Protein AF-A0AAD6SY51-F1 (afdb_monomer_lite)

InterPro domains:
  IPR001466 Beta-lactamase-related [PF00144] (50-225)
  IPR012338 Beta-lactamase/transpeptidase-like [G3DSA:3.40.710.10] (32-226)
  IPR012338 Beta-lactamase/transpeptidase-like [SSF56601] (37-225)
  IPR050491 Beta-lactamase AmpC-like [PTHR46825] (29-225)

Radius of gyration: 33.45 Å; chains: 1; bounding box: 138×51×56 Å

Foldseek 3Di:
DDDDDDDDDDDDDDDDDDPPPPDPPPPDPPPDDPCDPVNVVVVVVVCVVVVPQWDKDWDWDDDVVDIDIDIDIGGALDPVRHTGDPPRDDDPPCVVLVLLVVLVVVQQVDVVLCVVVVHRDDQQDQVVVQQVLAAALDPCLSRRDGNVLLSQQQSQAAEPPVPPPDDPPALSSLRNCNSVGDGRGHGRPDHHDYPNSSSNSQCRCCRRPVDHSVRSSCVPPVVVVD

Organism: NCBI:txid1745969

Secondary structure (DSSP, 8-state):
-----PPPPPP----------------PPPP--SS-HHHHHHHHHHHHHTT-SEEEEEEEEEETTEEEEEEEEEEBSSTT-PBP-TT-----GGGHHHHHHHHHHHHHT-HHHHHHHTS---TT-BGGGT-TT---SSHHHHHH-BHHHHHTT-SSPPP-TTTTS--TTHHHHHHHHGGGSPPSS-TTSS----HHHHHHHTTHHHHHHS--HHHHHIIIIIGGG-

pLDDT: mean 88.69, std 16.65, range [36.12, 98.88]

Structure (mmCIF, N/CA/C/O backbone):
data_AF-A0AAD6SY51-F1
#
_entry.id   AF-A0AAD6SY51-F1
#
loop_
_atom_site.group_PDB
_atom_site.id
_atom_site.type_symbol
_atom_site.label_atom_id
_atom_site.label_alt_id
_atom_site.label_comp_id
_atom_site.label_asym_id
_atom_site.label_entity_id
_atom_site.label_seq_id
_atom_site.pdbx_PDB_ins_code
_atom_site.Cartn_x
_atom_site.Cartn_y
_atom_site.Cartn_z
_atom_site.occupancy
_atom_site.B_iso_or_equiv
_atom_site.auth_seq_id
_atom_site.auth_comp_id
_atom_site.auth_asym_id
_atom_site.auth_atom_id
_atom_site.pdbx_PDB_model_num
ATOM 1 N N . MET A 1 1 ? 113.106 -30.523 -12.227 1.00 42.88 1 MET A N 1
ATOM 2 C CA . MET A 1 1 ? 112.559 -30.362 -13.589 1.00 42.88 1 MET A CA 1
ATOM 3 C C . MET A 1 1 ? 111.421 -31.359 -13.734 1.00 42.88 1 MET A C 1
ATOM 5 O O . MET A 1 1 ? 111.696 -32.544 -13.788 1.00 42.88 1 MET A O 1
ATOM 9 N N . SER A 1 2 ? 110.184 -30.872 -13.613 1.00 38.09 2 SER A N 1
ATOM 10 C CA . SER A 1 2 ? 108.891 -31.477 -13.991 1.00 38.09 2 SER A CA 1
ATOM 11 C C . SER A 1 2 ? 107.844 -30.900 -13.034 1.00 38.09 2 SER A C 1
ATOM 13 O O . SER A 1 2 ? 107.803 -31.246 -11.855 1.00 38.09 2 SER A O 1
ATOM 15 N N . ILE A 1 3 ? 107.093 -29.914 -13.522 1.00 37.12 3 ILE A N 1
ATOM 16 C CA . ILE A 1 3 ? 105.966 -29.293 -12.825 1.00 37.12 3 ILE A CA 1
ATOM 17 C C . ILE A 1 3 ? 104.745 -30.122 -13.220 1.00 37.12 3 ILE A C 1
ATOM 19 O O . ILE A 1 3 ? 104.373 -30.139 -14.391 1.00 37.12 3 ILE A O 1
ATOM 23 N N . SER A 1 4 ? 104.162 -30.843 -12.262 1.00 36.12 4 SER A N 1
ATOM 24 C CA . SER A 1 4 ? 102.923 -31.593 -12.469 1.00 36.12 4 SER A CA 1
ATOM 25 C C . SER A 1 4 ? 101.734 -30.686 -12.159 1.00 36.12 4 SER A C 1
ATOM 27 O O . SER A 1 4 ? 101.606 -30.164 -11.052 1.00 36.12 4 SER A O 1
ATOM 29 N N . VAL A 1 5 ? 100.900 -30.459 -13.172 1.00 41.31 5 VAL A N 1
ATOM 30 C CA . VAL A 1 5 ? 99.725 -29.583 -13.141 1.00 41.31 5 VAL A CA 1
ATOM 31 C C . VAL A 1 5 ? 98.522 -30.391 -12.650 1.00 41.31 5 VAL A C 1
ATOM 33 O O . VAL A 1 5 ? 97.970 -31.210 -13.386 1.00 41.31 5 VAL A O 1
ATOM 36 N N . HIS A 1 6 ? 98.096 -30.159 -11.408 1.00 45.59 6 HIS A N 1
ATOM 37 C CA . HIS A 1 6 ? 96.824 -30.674 -10.903 1.00 45.59 6 HIS A CA 1
ATOM 38 C C . HIS A 1 6 ? 95.657 -29.857 -11.475 1.00 45.59 6 HIS A C 1
ATOM 40 O O . HIS A 1 6 ? 95.573 -28.646 -11.288 1.00 45.59 6 HIS A O 1
ATOM 46 N N . HIS A 1 7 ? 94.759 -30.544 -12.183 1.00 44.31 7 HIS A N 1
ATOM 47 C CA . HIS A 1 7 ? 93.508 -30.004 -12.707 1.00 44.31 7 HIS A CA 1
ATOM 48 C C . HIS A 1 7 ? 92.475 -29.863 -11.578 1.00 44.31 7 HIS A C 1
ATOM 50 O O . HIS A 1 7 ? 92.128 -30.850 -10.930 1.00 44.31 7 HIS A O 1
ATOM 56 N N . ALA A 1 8 ? 91.966 -28.647 -11.366 1.00 46.25 8 ALA A N 1
ATOM 57 C CA . ALA A 1 8 ? 90.792 -28.381 -10.536 1.00 46.25 8 ALA A CA 1
ATOM 58 C C . ALA A 1 8 ? 89.495 -28.583 -11.358 1.00 46.25 8 ALA A C 1
ATOM 60 O O . ALA A 1 8 ? 89.483 -28.250 -12.546 1.00 46.25 8 ALA A O 1
ATOM 61 N N . PRO A 1 9 ? 88.407 -29.118 -10.769 1.00 48.66 9 PRO A N 1
ATOM 62 C CA . PRO A 1 9 ? 87.128 -29.296 -11.456 1.00 48.66 9 PRO A CA 1
ATOM 63 C C . PRO A 1 9 ? 86.391 -27.954 -11.656 1.00 48.66 9 PRO A C 1
ATOM 65 O O . PRO A 1 9 ? 86.669 -26.983 -10.949 1.00 48.66 9 PRO A O 1
ATOM 68 N N . PRO A 1 10 ? 85.456 -27.872 -12.622 1.00 48.34 10 PRO A N 1
ATOM 69 C CA . PRO A 1 10 ? 84.869 -26.612 -13.068 1.00 48.34 10 PRO A CA 1
ATOM 70 C C . PRO A 1 10 ? 83.853 -26.043 -12.067 1.00 48.34 10 PRO A C 1
ATOM 72 O O . PRO A 1 10 ? 83.009 -26.759 -11.529 1.00 48.34 10 PRO A O 1
ATOM 75 N N . PHE A 1 11 ? 83.908 -24.724 -11.867 1.00 44.19 11 PHE A N 1
ATOM 76 C CA . PHE A 1 11 ? 82.897 -23.950 -11.149 1.00 44.19 11 PHE A CA 1
ATOM 77 C C . PHE A 1 11 ? 81.576 -23.952 -11.931 1.00 44.19 11 PHE A C 1
ATOM 79 O O . PHE A 1 11 ? 81.506 -23.458 -13.057 1.00 44.19 11 PHE A O 1
ATOM 86 N N . LEU A 1 12 ? 80.519 -24.493 -11.323 1.00 42.50 12 LEU A N 1
ATOM 87 C CA . LEU A 1 12 ? 79.159 -24.446 -11.853 1.00 42.50 12 LEU A CA 1
ATOM 88 C C . LEU A 1 12 ? 78.557 -23.061 -11.550 1.00 42.50 12 LEU A C 1
ATOM 90 O O . LEU A 1 12 ? 78.237 -22.753 -10.403 1.00 42.50 12 LEU A O 1
ATOM 94 N N . PHE A 1 13 ? 78.417 -22.214 -12.571 1.00 43.91 13 PHE A N 1
ATOM 95 C CA . PHE A 1 13 ? 77.649 -20.969 -12.483 1.00 43.91 13 PHE A CA 1
ATOM 96 C C . PHE A 1 13 ? 76.150 -21.311 -12.440 1.00 43.91 13 PHE A C 1
ATOM 98 O O . PHE A 1 13 ? 75.548 -21.655 -13.456 1.00 43.91 13 PHE A O 1
ATOM 105 N N . LEU A 1 14 ? 75.540 -21.229 -11.257 1.00 45.97 14 LEU A N 1
ATOM 106 C CA . LEU A 1 14 ? 74.087 -21.274 -11.086 1.00 45.97 14 LEU A CA 1
ATOM 107 C C . LEU A 1 14 ? 73.495 -19.928 -11.529 1.00 45.97 14 LEU A C 1
ATOM 109 O O . LEU A 1 14 ? 73.570 -18.932 -10.811 1.00 45.97 14 LEU A O 1
ATOM 113 N N . ALA A 1 15 ? 72.917 -19.895 -12.729 1.00 47.97 15 ALA A N 1
ATOM 114 C CA . ALA A 1 15 ? 72.102 -18.780 -13.190 1.00 47.97 15 ALA A CA 1
ATOM 115 C C . ALA A 1 15 ? 70.784 -18.750 -12.395 1.00 47.97 15 ALA A C 1
ATOM 117 O O . ALA A 1 15 ? 69.927 -19.619 -12.555 1.00 47.97 15 ALA A O 1
ATOM 118 N N . LEU A 1 16 ? 70.623 -17.754 -11.523 1.00 50.50 16 LEU A N 1
ATOM 119 C CA . LEU A 1 16 ? 69.352 -17.449 -10.867 1.00 50.50 16 LEU A CA 1
ATOM 120 C C . LEU A 1 16 ? 68.394 -16.846 -11.905 1.00 50.50 16 LEU A C 1
ATOM 122 O O . LEU A 1 16 ? 68.504 -15.673 -12.257 1.00 50.50 16 LEU A O 1
ATOM 126 N N . LEU A 1 17 ? 67.461 -17.655 -12.410 1.00 49.34 17 LEU A N 1
ATOM 127 C CA . LEU A 1 17 ? 66.318 -17.168 -13.184 1.00 49.34 17 LEU A CA 1
ATOM 128 C C . LEU A 1 17 ? 65.384 -16.375 -12.250 1.00 49.34 17 LEU A C 1
ATOM 130 O O . LEU A 1 17 ? 65.000 -16.902 -11.202 1.00 49.34 17 LEU A O 1
ATOM 134 N N . PRO A 1 18 ? 64.990 -15.135 -12.594 1.00 53.38 18 PRO A N 1
ATOM 135 C CA . PRO A 1 18 ? 64.029 -14.393 -1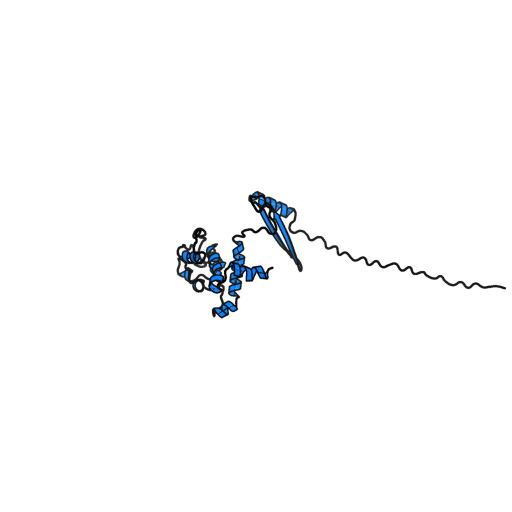1.796 1.00 53.38 18 PRO A CA 1
ATOM 136 C C . PRO A 1 18 ? 62.667 -15.087 -11.897 1.00 53.38 18 PRO A C 1
ATOM 138 O O . PRO A 1 18 ? 62.081 -15.192 -12.974 1.00 53.38 18 PRO A O 1
ATOM 141 N N . TYR A 1 19 ? 62.165 -15.565 -10.758 1.00 49.84 19 TYR A N 1
ATOM 142 C CA . TYR A 1 19 ? 60.778 -15.990 -10.602 1.00 49.84 19 TYR A CA 1
ATOM 143 C C . TYR A 1 19 ? 59.885 -14.758 -10.788 1.00 49.84 19 TYR A C 1
ATOM 145 O O . TYR A 1 19 ? 59.635 -13.997 -9.854 1.00 49.84 19 TYR A O 1
ATOM 153 N N . VAL A 1 20 ? 59.418 -14.532 -12.014 1.00 56.44 20 VAL A N 1
ATOM 154 C CA . VAL A 1 20 ? 58.303 -13.622 -12.259 1.00 56.44 20 VAL A CA 1
ATOM 155 C C . VAL A 1 20 ? 57.059 -14.335 -11.740 1.00 56.44 20 VAL A C 1
ATOM 157 O O . VAL A 1 20 ? 56.556 -15.263 -12.370 1.00 56.44 20 VAL A O 1
ATOM 160 N N . TYR A 1 21 ? 56.586 -13.934 -10.559 1.00 51.97 21 TYR A N 1
ATOM 161 C CA . TYR A 1 21 ? 55.240 -14.265 -10.103 1.00 51.97 21 TYR A CA 1
ATOM 162 C C . TYR A 1 21 ? 54.260 -13.648 -11.104 1.00 51.97 21 TYR A C 1
ATOM 164 O O . TYR A 1 21 ? 53.967 -12.455 -11.054 1.00 51.97 21 TYR A O 1
ATOM 172 N N . ALA A 1 22 ? 53.780 -14.454 -12.049 1.00 54.97 22 ALA A N 1
ATOM 173 C CA . ALA A 1 22 ? 52.605 -14.108 -12.824 1.00 54.97 22 ALA A CA 1
ATOM 174 C C . ALA A 1 22 ? 51.432 -14.066 -11.840 1.00 54.97 22 ALA A C 1
ATOM 176 O O . ALA A 1 22 ? 50.962 -15.104 -11.372 1.00 54.97 22 ALA A O 1
ATOM 177 N N . SER A 1 23 ? 50.995 -12.864 -11.471 1.00 55.19 23 SER A N 1
ATOM 178 C CA . SER A 1 23 ? 49.716 -12.674 -10.805 1.00 55.19 23 SER A CA 1
ATOM 179 C C . SER A 1 23 ? 48.649 -13.318 -11.686 1.00 55.19 23 SER A C 1
ATOM 181 O O . SER A 1 23 ? 48.448 -12.917 -12.833 1.00 55.19 23 SER A O 1
ATOM 183 N N . GLN A 1 24 ? 47.998 -14.365 -11.175 1.00 54.12 24 GLN A N 1
ATOM 184 C CA . GLN A 1 24 ? 46.827 -14.929 -11.829 1.00 54.12 24 GLN A CA 1
ATOM 185 C C . GLN A 1 24 ? 45.760 -13.838 -11.851 1.00 54.12 24 GLN A C 1
ATOM 187 O O . GLN A 1 24 ? 45.117 -13.549 -10.845 1.00 54.12 24 GLN A O 1
ATOM 192 N N . VAL A 1 25 ? 45.607 -13.192 -13.004 1.00 54.56 25 VAL A N 1
ATOM 193 C CA . VAL A 1 25 ? 44.419 -12.404 -13.297 1.00 54.56 25 VAL A CA 1
ATOM 194 C C . VAL A 1 25 ? 43.278 -13.410 -13.327 1.00 54.56 25 VAL A C 1
ATOM 196 O O . VAL A 1 25 ? 43.137 -14.169 -14.286 1.00 54.56 25 VAL A O 1
ATOM 199 N N . SER A 1 26 ? 42.511 -13.473 -12.242 1.00 53.44 26 SER A N 1
ATOM 200 C CA . SER A 1 26 ? 41.285 -14.258 -12.189 1.00 53.44 26 SER A CA 1
ATOM 201 C C . SER A 1 26 ? 40.335 -13.714 -13.250 1.00 53.44 26 SER A C 1
ATOM 203 O O . SER A 1 26 ? 39.678 -12.692 -13.053 1.00 53.44 26 SER A O 1
ATOM 205 N N . PHE A 1 27 ? 40.290 -14.379 -14.402 1.00 54.44 27 PHE A N 1
ATOM 206 C CA . PHE A 1 27 ? 39.271 -14.153 -15.412 1.00 54.44 27 PHE A CA 1
ATOM 207 C C . PHE A 1 27 ? 37.949 -14.665 -14.846 1.00 54.44 27 PHE A C 1
ATOM 209 O O . PHE A 1 27 ? 37.615 -15.844 -14.963 1.00 54.44 27 PHE A O 1
ATOM 216 N N . PHE A 1 28 ? 37.196 -13.780 -14.199 1.00 56.62 28 PHE A N 1
ATOM 217 C CA . PHE A 1 28 ? 35.789 -14.052 -13.965 1.00 56.62 28 PHE A CA 1
ATOM 218 C C . PHE A 1 28 ? 35.104 -14.089 -15.334 1.00 56.62 28 PHE A C 1
ATOM 220 O O . PHE A 1 28 ? 35.261 -13.138 -16.109 1.00 56.62 28 PHE A O 1
ATOM 227 N N . PRO A 1 29 ? 34.376 -15.167 -15.675 1.00 58.38 29 PRO A N 1
ATOM 228 C CA . PRO A 1 29 ? 33.569 -15.157 -16.881 1.00 58.38 29 PRO A CA 1
ATOM 229 C C . PRO A 1 29 ? 32.622 -13.949 -16.809 1.00 58.38 29 PRO A C 1
ATOM 231 O O . PRO A 1 29 ? 32.094 -13.662 -15.728 1.00 58.38 29 PRO A O 1
ATOM 234 N N . PRO A 1 30 ? 32.420 -13.211 -17.915 1.00 62.34 30 PRO A N 1
ATOM 235 C CA . PRO A 1 30 ? 31.526 -12.063 -17.908 1.00 62.34 30 PRO A CA 1
ATOM 236 C C . PRO A 1 30 ? 30.150 -12.511 -17.408 1.00 62.34 30 PRO A C 1
ATOM 238 O O . PRO A 1 30 ? 29.609 -13.515 -17.884 1.00 62.34 30 PRO A O 1
ATOM 241 N N . LYS A 1 31 ? 29.604 -11.791 -16.417 1.00 71.06 31 LYS A N 1
ATOM 242 C CA . LYS A 1 31 ? 28.265 -12.071 -15.889 1.00 71.06 31 LYS A CA 1
ATOM 243 C C . LYS A 1 31 ? 27.283 -12.091 -17.056 1.00 71.06 31 LYS A C 1
ATOM 245 O O . LYS A 1 31 ? 27.255 -11.173 -17.874 1.00 71.06 31 LYS A O 1
ATOM 250 N N . LYS A 1 32 ? 26.494 -13.161 -17.150 1.00 81.75 32 LYS A N 1
ATOM 251 C CA . LYS A 1 32 ? 25.466 -13.274 -18.182 1.00 81.75 32 LYS A CA 1
ATOM 252 C C . LYS A 1 32 ? 24.427 -12.184 -17.935 1.00 81.75 32 LYS A C 1
ATOM 254 O O . LYS A 1 32 ? 23.740 -12.245 -16.918 1.00 81.75 32 LYS A O 1
ATOM 259 N N . SER A 1 33 ? 24.317 -11.240 -18.869 1.00 89.19 33 SER A N 1
ATOM 260 C CA . SER A 1 33 ? 23.330 -10.167 -18.763 1.00 89.19 33 SER A CA 1
ATOM 261 C C . SER A 1 33 ? 21.914 -10.740 -18.675 1.00 89.19 33 SER A C 1
ATOM 263 O O . SER A 1 33 ? 21.547 -11.665 -19.412 1.00 89.19 33 SER A O 1
ATOM 265 N N . LEU A 1 34 ? 21.145 -10.208 -17.732 1.00 91.25 34 LEU A N 1
ATOM 266 C CA . LEU A 1 34 ? 19.735 -10.501 -17.529 1.00 91.25 34 LEU A CA 1
ATOM 267 C C . LEU A 1 34 ? 18.893 -9.817 -18.607 1.00 91.25 34 LEU A C 1
ATOM 269 O O . LEU A 1 34 ? 18.020 -10.465 -19.182 1.00 91.25 34 LEU A O 1
ATOM 273 N N . LEU A 1 35 ? 19.197 -8.563 -18.947 1.00 92.62 35 LEU A N 1
ATOM 274 C CA . LEU A 1 35 ? 18.598 -7.820 -20.057 1.00 92.62 35 LEU A CA 1
ATOM 275 C C . LEU A 1 35 ? 19.274 -8.182 -21.386 1.00 92.62 35 LEU A C 1
ATOM 277 O O . LEU A 1 35 ? 20.008 -7.417 -22.000 1.00 92.62 35 LEU A O 1
ATOM 281 N N . THR A 1 36 ? 19.026 -9.409 -21.845 1.00 94.06 36 THR A N 1
ATOM 282 C CA . THR A 1 36 ? 19.547 -9.866 -23.143 1.00 94.06 36 THR A CA 1
ATOM 283 C C . THR A 1 36 ? 18.941 -9.073 -24.314 1.00 94.06 36 THR A C 1
ATOM 285 O O . THR A 1 36 ? 17.792 -8.637 -24.210 1.00 94.06 36 THR A O 1
ATOM 288 N N . PRO A 1 37 ? 19.591 -9.034 -25.496 1.00 94.38 37 PRO A N 1
ATOM 289 C CA . PRO A 1 37 ? 19.022 -8.401 -26.692 1.00 94.38 37 PRO A CA 1
ATOM 290 C C . PRO A 1 37 ? 17.624 -8.914 -27.078 1.00 94.38 37 PRO A C 1
ATOM 292 O O . PRO A 1 37 ? 16.815 -8.187 -27.649 1.00 94.38 37 PRO A O 1
ATOM 295 N N . LYS A 1 38 ? 17.309 -10.175 -26.747 1.00 95.12 38 LYS A N 1
ATOM 296 C CA . LYS A 1 38 ? 15.971 -10.748 -26.952 1.00 95.12 38 LYS A CA 1
ATOM 297 C C . LYS A 1 38 ? 14.926 -10.109 -26.030 1.00 95.12 38 LYS A C 1
ATOM 299 O O . LYS A 1 38 ? 13.793 -9.908 -26.456 1.00 95.12 38 LYS A O 1
ATOM 304 N N . ILE A 1 39 ? 15.293 -9.825 -24.779 1.00 94.25 39 ILE A N 1
ATOM 305 C CA . ILE A 1 39 ? 14.415 -9.157 -23.810 1.00 94.25 39 ILE A CA 1
ATOM 306 C C . ILE A 1 39 ? 14.243 -7.686 -24.191 1.00 94.25 39 ILE A C 1
ATOM 308 O O . ILE A 1 39 ? 13.110 -7.218 -24.205 1.00 94.25 39 ILE A O 1
ATOM 312 N N . ASP A 1 40 ? 15.311 -7.001 -24.605 1.00 94.44 40 ASP A N 1
ATOM 313 C CA . ASP A 1 40 ? 15.219 -5.630 -25.126 1.00 94.44 40 ASP A CA 1
ATOM 314 C C . ASP A 1 40 ? 14.263 -5.535 -26.315 1.00 94.44 40 ASP A C 1
ATOM 316 O O . ASP A 1 40 ? 13.340 -4.720 -26.317 1.00 94.44 40 ASP A O 1
ATOM 320 N N . ALA A 1 41 ? 14.430 -6.412 -27.310 1.00 95.81 41 ALA A N 1
ATOM 321 C CA . ALA A 1 41 ? 13.547 -6.453 -28.471 1.00 95.81 41 ALA A CA 1
ATOM 322 C C . ALA A 1 41 ? 12.087 -6.721 -28.071 1.00 95.81 41 ALA A C 1
ATOM 324 O O . ALA A 1 41 ? 11.168 -6.111 -28.622 1.00 95.81 41 ALA A O 1
ATOM 325 N N . TYR A 1 42 ? 11.863 -7.598 -27.088 1.00 96.06 42 TYR A N 1
ATOM 326 C CA . TYR A 1 42 ? 10.532 -7.849 -26.548 1.00 96.06 42 TYR A CA 1
ATOM 327 C C . TYR A 1 42 ? 9.946 -6.599 -25.874 1.00 96.06 42 TYR A C 1
ATOM 329 O O . TYR A 1 42 ? 8.822 -6.220 -26.194 1.00 96.06 42 TYR A O 1
ATOM 337 N N . ILE A 1 43 ? 10.701 -5.911 -25.015 1.00 95.81 43 ILE A N 1
ATOM 338 C CA . ILE A 1 43 ? 10.259 -4.678 -24.346 1.00 95.81 43 ILE A CA 1
ATOM 339 C C . ILE A 1 43 ? 9.896 -3.593 -25.368 1.00 95.81 43 ILE A C 1
ATOM 341 O O . ILE A 1 43 ? 8.817 -3.004 -25.288 1.00 95.81 43 ILE A O 1
ATOM 345 N N . ILE A 1 44 ? 10.750 -3.375 -26.371 1.00 95.50 44 ILE A N 1
ATOM 346 C CA . ILE A 1 44 ? 10.496 -2.417 -27.456 1.00 95.50 44 ILE A CA 1
ATOM 347 C C . ILE A 1 44 ? 9.216 -2.789 -28.218 1.00 95.50 44 ILE A C 1
ATOM 349 O O . ILE A 1 44 ? 8.403 -1.915 -28.525 1.00 95.50 44 ILE A O 1
ATOM 353 N N . SER A 1 45 ? 8.987 -4.084 -28.469 1.00 96.81 45 SER A N 1
ATOM 354 C CA . SER A 1 45 ? 7.748 -4.542 -29.108 1.00 96.81 45 SER A CA 1
ATOM 355 C C . SER A 1 45 ? 6.506 -4.236 -28.264 1.00 96.81 45 SER A C 1
ATOM 357 O O . SER A 1 45 ? 5.483 -3.840 -28.819 1.00 96.81 45 SER A O 1
ATOM 359 N N . GLN A 1 46 ? 6.596 -4.348 -26.933 1.00 96.50 46 GLN A N 1
ATOM 360 C CA . GLN A 1 46 ? 5.488 -4.037 -26.029 1.00 96.50 46 GLN A CA 1
ATOM 361 C C . GLN A 1 46 ? 5.192 -2.535 -25.994 1.00 96.50 46 GLN A C 1
ATOM 363 O O . GLN A 1 46 ? 4.031 -2.151 -26.104 1.00 96.50 46 GLN A O 1
ATOM 368 N N . LEU A 1 47 ? 6.213 -1.674 -25.937 1.00 95.12 47 LEU A N 1
ATOM 369 C CA . LEU A 1 47 ? 6.024 -0.219 -26.042 1.00 95.12 47 LEU A CA 1
ATOM 370 C C . LEU A 1 47 ? 5.238 0.160 -27.301 1.00 95.12 47 LEU A C 1
ATOM 372 O O . LEU A 1 47 ? 4.276 0.924 -27.221 1.00 95.12 47 LEU A O 1
ATOM 376 N N . SER A 1 48 ? 5.607 -0.427 -28.444 1.00 95.25 48 SER A N 1
ATOM 377 C CA . SER A 1 48 ? 4.909 -0.200 -29.710 1.00 95.25 48 SER A CA 1
ATOM 378 C C . SER A 1 48 ? 3.485 -0.762 -29.701 1.00 95.25 48 SER A C 1
ATOM 380 O O . SER A 1 48 ? 2.565 -0.068 -30.125 1.00 95.25 48 SER A O 1
ATOM 382 N N . GLN A 1 49 ? 3.287 -1.989 -29.210 1.00 97.31 49 GLN A N 1
ATOM 383 C CA . GLN A 1 49 ? 1.981 -2.652 -29.193 1.00 97.31 49 GLN A CA 1
ATOM 384 C C . GLN A 1 49 ? 0.961 -1.916 -28.314 1.00 97.31 49 GLN A C 1
ATOM 386 O O . GLN A 1 49 ? -0.204 -1.797 -28.690 1.00 97.31 49 GLN A O 1
ATOM 391 N N . TRP A 1 50 ? 1.396 -1.417 -27.157 1.00 95.88 50 TRP A N 1
ATOM 392 C CA . TRP A 1 50 ? 0.546 -0.723 -26.186 1.00 95.88 50 TRP A CA 1
ATOM 393 C C . TRP A 1 50 ? 0.504 0.793 -26.389 1.00 95.88 50 TRP A C 1
ATOM 395 O O . TRP A 1 50 ? -0.106 1.493 -25.582 1.00 95.88 50 TRP A O 1
ATOM 405 N N . ASN A 1 51 ? 1.163 1.311 -27.432 1.00 94.94 51 ASN A N 1
ATOM 406 C CA . ASN A 1 51 ? 1.315 2.745 -27.687 1.00 94.94 51 ASN A CA 1
ATOM 407 C C . ASN A 1 51 ? 1.767 3.524 -26.432 1.00 94.94 51 ASN A C 1
ATOM 409 O O . ASN A 1 51 ? 1.265 4.605 -26.123 1.00 94.94 51 ASN A O 1
ATOM 413 N N . SER A 1 52 ? 2.678 2.925 -25.663 1.00 94.38 52 SER A N 1
ATOM 414 C CA . SER A 1 52 ? 3.208 3.503 -24.429 1.00 94.38 52 SER A CA 1
ATOM 415 C C . SER A 1 52 ? 4.398 4.402 -24.745 1.00 94.38 52 SER A C 1
ATOM 417 O O . SER A 1 52 ? 5.262 4.038 -25.542 1.00 94.38 52 SER A O 1
ATOM 419 N N . SER A 1 53 ? 4.460 5.581 -24.120 1.00 94.56 53 SER A N 1
ATOM 420 C CA . SER A 1 53 ? 5.496 6.571 -24.435 1.00 94.56 53 SER A CA 1
ATOM 421 C C . SER A 1 53 ? 6.876 6.163 -23.929 1.00 94.56 53 SER A C 1
ATOM 423 O O . SER A 1 53 ? 7.869 6.448 -24.593 1.00 94.56 53 SER A O 1
ATOM 425 N N . GLY A 1 54 ? 6.951 5.481 -22.785 1.00 95.25 54 GLY A N 1
ATOM 426 C CA . GLY A 1 54 ? 8.203 5.048 -22.181 1.00 95.25 54 GLY A CA 1
ATOM 427 C C . GLY A 1 54 ? 8.003 4.029 -21.063 1.00 95.25 54 GLY A C 1
ATOM 428 O O . GLY A 1 54 ? 6.892 3.835 -20.575 1.00 95.25 54 GLY A O 1
ATOM 429 N N . LEU A 1 55 ? 9.091 3.358 -20.693 1.00 95.31 55 LEU A N 1
ATOM 430 C CA . LEU A 1 55 ? 9.134 2.302 -19.687 1.00 95.31 55 LEU A CA 1
ATOM 431 C C . LEU A 1 55 ? 10.508 2.286 -19.005 1.00 95.31 55 LEU A C 1
ATOM 433 O O . LEU A 1 55 ? 11.536 2.360 -19.680 1.00 95.31 55 LEU A O 1
ATOM 437 N N . ALA A 1 56 ? 10.522 2.132 -17.683 1.00 94.94 56 ALA A N 1
ATOM 438 C CA . ALA A 1 56 ? 11.711 1.771 -16.916 1.00 94.94 56 ALA A CA 1
ATOM 439 C C . ALA A 1 56 ? 11.576 0.323 -16.424 1.00 94.94 56 ALA A C 1
ATOM 441 O O . ALA A 1 56 ? 10.493 -0.101 -16.021 1.00 94.94 56 ALA A O 1
ATOM 442 N N . VAL A 1 57 ? 12.666 -0.440 -16.471 1.00 94.38 57 VAL A N 1
ATOM 443 C CA . VAL A 1 57 ? 12.703 -1.852 -16.074 1.00 94.38 57 VAL A CA 1
ATOM 444 C C . VAL A 1 57 ? 13.866 -2.071 -15.121 1.00 94.38 57 VAL A C 1
ATOM 446 O O . VAL A 1 57 ? 14.982 -1.656 -15.411 1.00 94.3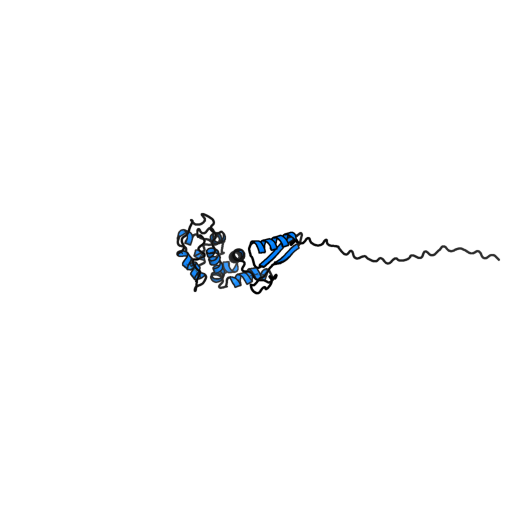8 57 VAL A O 1
ATOM 449 N N . ALA A 1 58 ? 13.617 -2.769 -14.016 1.00 93.12 58 ALA A N 1
ATOM 450 C CA . ALA A 1 58 ? 14.650 -3.326 -13.154 1.00 93.12 58 ALA A CA 1
ATOM 451 C C . ALA A 1 58 ? 14.502 -4.852 -13.136 1.00 93.12 58 ALA A C 1
ATOM 453 O O . ALA A 1 58 ? 13.419 -5.370 -12.861 1.00 93.12 58 ALA A O 1
ATOM 454 N N . VAL A 1 59 ? 15.579 -5.580 -13.429 1.00 92.75 59 VAL A N 1
ATOM 455 C CA . VAL A 1 59 ? 15.626 -7.042 -13.323 1.00 92.75 59 VAL A CA 1
ATOM 456 C C . VAL A 1 59 ? 16.538 -7.405 -12.169 1.00 92.75 59 VAL A C 1
ATOM 458 O O . VAL A 1 59 ? 17.737 -7.150 -12.216 1.00 92.75 59 VAL A O 1
ATOM 461 N N . VAL A 1 60 ? 15.959 -8.011 -11.137 1.00 93.31 60 VAL A N 1
ATOM 462 C CA . VAL A 1 60 ? 16.662 -8.406 -9.916 1.00 93.31 60 VAL A CA 1
ATOM 463 C C . VAL A 1 60 ? 16.689 -9.928 -9.838 1.00 93.31 60 VAL A C 1
ATOM 465 O O . VAL A 1 60 ? 15.642 -10.575 -9.800 1.00 93.31 60 VAL A O 1
ATOM 468 N N . LYS A 1 61 ? 17.884 -10.520 -9.798 1.00 93.56 61 LYS A N 1
ATOM 469 C CA . LYS A 1 61 ? 18.081 -11.967 -9.675 1.00 93.56 61 LYS A CA 1
ATOM 470 C C . LYS A 1 61 ? 19.002 -12.283 -8.506 1.00 93.56 61 LYS A C 1
ATOM 472 O O . LYS A 1 61 ? 2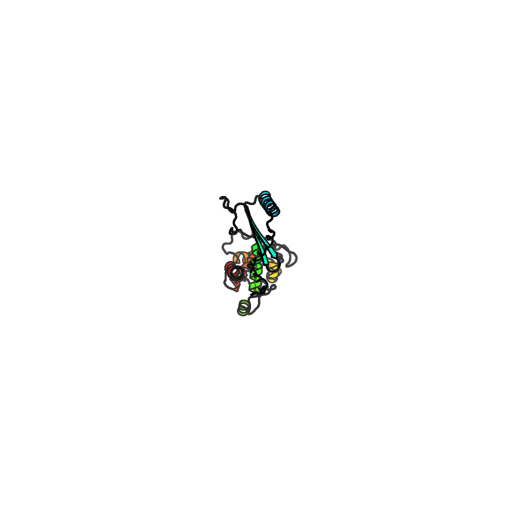0.119 -11.778 -8.432 1.00 93.56 61 LYS A O 1
ATOM 477 N N . LYS A 1 62 ? 18.555 -13.173 -7.619 1.00 92.81 62 LYS A N 1
ATOM 478 C CA . LYS A 1 62 ? 19.412 -13.734 -6.571 1.00 92.81 62 LYS A CA 1
ATOM 479 C C . LYS A 1 62 ? 20.389 -14.734 -7.184 1.00 92.81 62 LYS A C 1
ATOM 481 O O . LYS A 1 62 ? 19.975 -15.659 -7.883 1.00 92.81 62 LYS A O 1
ATOM 486 N N . GLU A 1 63 ? 21.666 -14.559 -6.894 1.00 90.44 63 GLU A N 1
ATOM 487 C CA . GLU A 1 63 ? 22.749 -15.484 -7.215 1.00 90.44 63 GLU A CA 1
ATOM 488 C C . GLU A 1 63 ? 23.408 -15.943 -5.905 1.00 90.44 63 GLU A C 1
ATOM 490 O O . GLU A 1 63 ? 23.087 -15.443 -4.821 1.00 90.44 63 GLU A O 1
ATOM 495 N N . GLU A 1 64 ? 24.284 -16.944 -5.962 1.00 90.19 64 GLU A N 1
ATOM 496 C CA . GLU A 1 64 ? 24.963 -17.428 -4.758 1.00 90.19 64 GLU A CA 1
ATOM 497 C C . GLU A 1 64 ? 25.738 -16.284 -4.088 1.00 90.19 64 GLU A C 1
ATOM 499 O O . GLU A 1 64 ? 26.673 -15.718 -4.652 1.00 90.19 64 GLU A O 1
ATOM 504 N N . GLY A 1 65 ? 25.291 -15.898 -2.889 1.00 88.25 65 GLY A N 1
ATOM 505 C CA . GLY A 1 65 ? 25.909 -14.845 -2.082 1.00 88.25 65 GLY A CA 1
ATOM 506 C C . GLY A 1 65 ? 25.758 -13.409 -2.603 1.00 88.25 65 GLY A C 1
ATOM 507 O O . GLY A 1 65 ? 26.313 -12.506 -1.985 1.00 88.25 65 GLY A O 1
ATOM 508 N N . SER A 1 66 ? 25.029 -13.154 -3.697 1.00 91.62 66 SER A N 1
ATOM 509 C CA . SER A 1 66 ? 24.868 -11.794 -4.237 1.00 91.62 66 SER A CA 1
ATOM 510 C C . SER A 1 66 ? 23.556 -11.589 -5.000 1.00 91.62 66 SER A C 1
ATOM 512 O O . SER A 1 66 ? 22.826 -12.534 -5.293 1.00 91.62 66 SER A O 1
ATOM 514 N N . TRP A 1 67 ? 23.244 -10.333 -5.314 1.00 92.12 67 TRP A N 1
ATOM 515 C CA . TRP A 1 67 ? 22.140 -9.965 -6.197 1.00 92.12 67 TRP A CA 1
ATOM 516 C C . TRP A 1 67 ? 22.705 -9.396 -7.495 1.00 92.12 67 TRP A C 1
ATOM 518 O O . TRP A 1 67 ? 23.575 -8.527 -7.473 1.00 92.12 67 TRP A O 1
ATOM 528 N N . ASN A 1 68 ? 22.216 -9.896 -8.625 1.00 92.31 68 ASN A N 1
ATOM 529 C CA . ASN A 1 68 ? 22.450 -9.305 -9.931 1.00 92.31 68 ASN A CA 1
ATOM 530 C C . ASN A 1 68 ? 21.260 -8.401 -10.268 1.00 92.31 68 ASN A C 1
ATOM 532 O O . ASN A 1 68 ? 20.121 -8.872 -10.304 1.00 92.31 68 ASN A O 1
ATOM 536 N N . VAL A 1 69 ? 21.531 -7.111 -10.452 1.00 92.44 69 VAL A N 1
ATOM 537 C CA . VAL A 1 69 ? 20.525 -6.084 -10.718 1.00 92.44 69 VAL A CA 1
ATOM 538 C C . VAL A 1 69 ? 20.907 -5.359 -11.998 1.00 92.44 69 VAL A C 1
ATOM 540 O O . VAL A 1 69 ? 21.998 -4.803 -12.094 1.00 92.44 69 VAL A O 1
ATOM 543 N N . GLU A 1 70 ? 20.001 -5.360 -12.969 1.00 93.31 70 GLU A N 1
ATOM 544 C CA . GLU A 1 70 ? 20.161 -4.649 -14.236 1.00 93.31 70 GLU A CA 1
ATOM 545 C C . GLU A 1 70 ? 18.978 -3.711 -14.466 1.00 93.31 70 GLU A C 1
ATOM 547 O O . GLU A 1 70 ? 17.834 -4.064 -14.174 1.00 93.31 70 GLU A O 1
ATOM 552 N N . PHE A 1 71 ? 19.258 -2.524 -15.005 1.00 93.50 71 PHE A N 1
ATOM 553 C CA . PHE A 1 71 ? 18.258 -1.501 -15.298 1.00 93.50 71 PHE A CA 1
ATOM 554 C C . PHE A 1 71 ? 18.183 -1.235 -16.800 1.00 93.50 71 PHE A C 1
ATOM 556 O O . PHE A 1 71 ? 19.209 -1.150 -17.474 1.00 93.50 71 PHE A O 1
ATOM 563 N N . GLY A 1 72 ? 16.967 -1.059 -17.307 1.00 94.25 72 GLY A N 1
ATOM 564 C CA . GLY A 1 72 ? 16.679 -0.659 -18.679 1.00 94.25 72 GLY A CA 1
ATOM 565 C C . GLY A 1 72 ? 15.774 0.568 -18.698 1.00 94.25 72 GLY A C 1
ATOM 566 O O . GLY A 1 72 ? 14.865 0.699 -17.879 1.00 94.25 72 GLY A O 1
ATOM 567 N N . SER A 1 73 ? 16.023 1.489 -19.624 1.00 96.50 73 SER A N 1
ATOM 568 C CA . SER A 1 73 ? 15.207 2.688 -19.838 1.00 96.50 73 SER A CA 1
ATOM 569 C C . SER A 1 73 ? 14.862 2.793 -21.314 1.00 96.50 73 SER A C 1
ATOM 571 O O . SER A 1 73 ? 15.746 2.741 -22.168 1.00 96.50 73 SER A O 1
ATOM 573 N N . TYR A 1 74 ? 13.576 2.926 -21.616 1.00 95.69 74 TYR A N 1
ATOM 574 C CA . TYR A 1 74 ? 13.062 2.841 -22.975 1.00 95.69 74 TYR A CA 1
ATOM 575 C C . TYR A 1 74 ? 12.059 3.969 -23.227 1.00 95.69 74 TYR A C 1
ATOM 577 O O . TYR A 1 74 ? 11.193 4.240 -22.397 1.00 95.69 74 TYR A O 1
ATOM 585 N N . GLY A 1 75 ? 12.143 4.602 -24.397 1.00 95.50 75 GLY A N 1
ATOM 586 C CA . GLY A 1 75 ? 11.201 5.640 -24.817 1.00 95.50 75 GLY A CA 1
ATOM 587 C C . GLY A 1 75 ? 11.342 6.972 -24.069 1.00 95.50 75 GLY A C 1
ATOM 588 O O . GLY A 1 75 ? 12.421 7.350 -23.611 1.00 95.50 75 GLY A O 1
ATOM 589 N N . GLN A 1 76 ? 10.238 7.712 -24.002 1.00 96.12 76 GLN A N 1
ATOM 590 C CA . GLN A 1 76 ? 10.141 9.086 -23.521 1.00 96.12 76 GLN A CA 1
ATOM 591 C C . GLN A 1 76 ? 9.254 9.179 -22.273 1.00 96.12 76 GLN A C 1
ATOM 593 O O . GLN A 1 76 ? 8.134 8.666 -22.232 1.00 96.12 76 GLN A O 1
ATOM 598 N N . ALA A 1 77 ? 9.745 9.895 -21.265 1.00 95.38 77 ALA A N 1
ATOM 599 C CA . ALA A 1 77 ? 9.040 10.174 -20.019 1.00 95.38 77 ALA A CA 1
ATOM 600 C C . ALA A 1 77 ? 8.031 11.327 -20.147 1.00 95.38 77 ALA A C 1
ATOM 602 O O . ALA A 1 77 ? 7.101 11.433 -19.350 1.00 95.38 77 ALA A O 1
ATOM 603 N N . LYS A 1 78 ? 8.229 12.234 -21.113 1.00 92.38 78 LYS A N 1
ATOM 604 C CA . LYS A 1 78 ? 7.424 13.456 -21.271 1.00 92.38 78 LYS A CA 1
ATOM 605 C C . LYS A 1 78 ? 7.084 13.705 -22.733 1.00 92.38 78 LYS A C 1
ATOM 607 O O . LYS A 1 78 ? 7.891 13.420 -23.612 1.00 92.38 78 LYS A O 1
ATOM 612 N N . ALA A 1 79 ? 5.955 14.375 -22.971 1.00 90.25 79 ALA A N 1
ATOM 613 C CA . ALA A 1 79 ? 5.544 14.827 -24.304 1.00 90.25 79 ALA A CA 1
ATOM 614 C C . ALA A 1 79 ? 6.564 15.768 -24.979 1.00 90.25 79 ALA A C 1
ATOM 616 O O . ALA A 1 79 ? 6.556 15.919 -26.194 1.00 90.25 79 ALA A O 1
ATOM 617 N N . THR A 1 80 ? 7.465 16.381 -24.203 1.00 93.94 80 THR A N 1
ATOM 618 C CA . THR A 1 80 ? 8.571 17.208 -24.711 1.00 93.94 80 THR A CA 1
ATOM 619 C C . THR A 1 80 ? 9.700 16.398 -25.356 1.00 93.94 80 THR A C 1
ATOM 621 O O . THR A 1 80 ? 10.679 16.989 -25.799 1.00 93.94 80 THR A O 1
ATOM 624 N N . GLY A 1 81 ? 9.624 15.065 -25.354 1.00 93.75 81 GLY A N 1
ATOM 625 C CA . GLY A 1 81 ? 10.672 14.195 -25.887 1.00 93.75 81 GLY A CA 1
ATOM 626 C C . GLY A 1 81 ? 11.751 13.791 -24.885 1.00 93.75 81 GLY A C 1
ATOM 627 O O . GLY A 1 81 ? 12.703 13.117 -25.268 1.00 93.75 81 GLY A O 1
ATOM 628 N N . ALA A 1 82 ? 11.632 14.185 -23.610 1.00 96.50 82 ALA A N 1
ATOM 629 C CA . ALA A 1 82 ? 12.619 13.821 -22.592 1.00 96.50 82 ALA A CA 1
ATOM 630 C C . ALA A 1 82 ? 12.681 12.288 -22.437 1.00 96.50 82 ALA A C 1
ATOM 632 O O . ALA A 1 82 ? 11.619 11.678 -22.272 1.00 96.50 82 ALA A O 1
ATOM 633 N N . PRO A 1 83 ? 13.872 11.661 -22.487 1.00 96.94 83 PRO A N 1
ATOM 634 C CA . PRO A 1 83 ? 13.993 10.212 -22.390 1.00 96.94 83 PRO A CA 1
ATOM 635 C C . PRO A 1 83 ? 13.610 9.721 -20.993 1.00 96.94 83 PRO A C 1
ATOM 637 O O . PRO A 1 83 ? 13.721 10.460 -20.013 1.00 96.94 83 PRO A O 1
ATOM 640 N N . VAL A 1 84 ? 13.183 8.463 -20.902 1.00 97.44 84 VAL A N 1
ATOM 641 C CA . VAL A 1 84 ? 13.154 7.761 -19.615 1.00 97.44 84 VAL A CA 1
ATOM 642 C C . VAL A 1 84 ? 14.588 7.562 -19.124 1.00 97.44 84 VAL A C 1
ATOM 644 O O . VAL A 1 84 ? 15.488 7.249 -19.902 1.00 97.44 84 VAL A O 1
ATOM 647 N N . THR A 1 85 ? 14.785 7.740 -17.826 1.00 94.19 85 THR A N 1
ATOM 648 C CA . THR A 1 85 ? 16.039 7.517 -17.100 1.00 94.19 85 THR A CA 1
ATOM 649 C C . THR A 1 85 ? 15.774 6.648 -15.867 1.00 94.19 85 THR A C 1
ATOM 651 O O . THR A 1 85 ? 14.616 6.541 -15.451 1.00 94.19 85 THR A O 1
ATOM 654 N N . PRO A 1 86 ? 16.817 6.082 -15.228 1.00 89.69 86 PRO A N 1
ATOM 655 C CA . PRO A 1 86 ? 16.665 5.387 -13.948 1.00 89.69 86 PRO A CA 1
ATOM 656 C C . PRO A 1 86 ? 15.993 6.231 -12.850 1.00 89.69 86 PRO A C 1
ATOM 658 O O . PRO A 1 86 ? 15.280 5.681 -12.020 1.00 89.69 86 PRO A O 1
ATOM 661 N N . ASP A 1 87 ? 16.147 7.558 -12.894 1.00 91.38 87 ASP A N 1
ATOM 662 C CA . ASP A 1 87 ? 15.562 8.499 -11.923 1.00 91.38 87 ASP A CA 1
ATOM 663 C C . ASP A 1 87 ? 14.171 9.022 -12.331 1.00 91.38 87 ASP A C 1
ATOM 665 O O . ASP A 1 87 ? 13.615 9.927 -11.703 1.00 91.38 87 ASP A O 1
ATOM 669 N N . THR A 1 88 ? 13.598 8.514 -13.425 1.00 95.06 88 THR A N 1
ATOM 670 C CA . THR A 1 88 ? 12.261 8.932 -13.858 1.00 95.06 88 THR A CA 1
ATOM 671 C C . THR A 1 88 ? 11.207 8.393 -12.894 1.00 95.06 88 THR A C 1
ATOM 673 O O . THR A 1 88 ? 11.040 7.185 -12.748 1.00 95.06 88 THR A O 1
ATOM 676 N N . VAL A 1 89 ? 10.448 9.296 -12.273 1.00 93.94 89 VAL A N 1
ATOM 677 C CA . VAL A 1 89 ? 9.362 8.944 -11.350 1.00 93.94 89 VAL A CA 1
ATOM 678 C C . VAL A 1 89 ? 8.075 8.654 -12.122 1.00 93.94 89 VAL A C 1
ATOM 680 O O . VAL A 1 89 ? 7.614 9.477 -12.915 1.00 93.94 89 VAL A O 1
ATOM 683 N N . PHE A 1 90 ? 7.466 7.502 -11.837 1.00 94.25 90 PHE A N 1
ATOM 684 C CA . PHE A 1 90 ? 6.177 7.080 -12.382 1.00 94.25 90 PHE A CA 1
ATOM 685 C C . PHE A 1 90 ? 5.137 6.943 -11.268 1.00 94.25 90 PHE A C 1
ATOM 687 O O . PHE A 1 90 ? 5.456 6.562 -10.142 1.00 94.25 90 PHE A O 1
ATOM 694 N N . ALA A 1 91 ? 3.869 7.194 -11.592 1.00 94.44 91 ALA A N 1
ATOM 695 C CA . ALA A 1 91 ? 2.772 6.811 -10.714 1.00 94.44 91 ALA A CA 1
ATOM 696 C C . ALA A 1 91 ? 2.605 5.282 -10.754 1.00 94.44 91 ALA A C 1
ATOM 698 O O . ALA A 1 91 ? 2.151 4.735 -11.755 1.00 94.44 91 ALA A O 1
ATOM 699 N N . ILE A 1 92 ? 2.942 4.598 -9.658 1.00 95.88 92 ILE A N 1
ATOM 700 C CA . ILE A 1 92 ? 2.898 3.124 -9.560 1.00 95.88 92 ILE A CA 1
ATOM 701 C C . ILE A 1 92 ? 1.486 2.561 -9.301 1.00 95.88 92 ILE A C 1
ATOM 703 O O . ILE A 1 92 ? 1.292 1.360 -9.126 1.00 95.88 92 ILE A O 1
ATOM 707 N N . ALA A 1 93 ? 0.476 3.435 -9.266 1.00 95.88 93 ALA A N 1
ATOM 708 C CA . ALA A 1 93 ? -0.933 3.091 -9.102 1.00 95.88 93 ALA A CA 1
ATOM 709 C C . ALA A 1 93 ? -1.185 2.099 -7.947 1.00 95.88 93 ALA A C 1
ATOM 711 O O . ALA A 1 93 ? -0.962 2.418 -6.779 1.00 95.88 93 ALA A O 1
ATOM 712 N N . SER A 1 94 ? -1.698 0.907 -8.253 1.00 97.25 94 SER A N 1
ATOM 713 C CA . SER A 1 94 ? -2.091 -0.068 -7.235 1.00 97.25 94 SER A CA 1
ATOM 714 C C . SER A 1 94 ? -0.925 -0.774 -6.556 1.00 97.25 94 SER A C 1
ATOM 716 O O . SER A 1 94 ? -1.151 -1.360 -5.500 1.00 97.25 94 SER A O 1
ATOM 718 N N . ASP A 1 95 ? 0.300 -0.660 -7.066 1.00 97.81 95 ASP A N 1
ATOM 719 C CA . ASP A 1 95 ? 1.480 -1.196 -6.378 1.00 97.81 95 ASP A CA 1
ATOM 720 C C . ASP A 1 95 ? 1.725 -0.475 -5.041 1.00 97.81 95 ASP A C 1
ATOM 722 O O . ASP A 1 95 ? 2.240 -1.069 -4.093 1.00 97.81 95 ASP A O 1
ATOM 726 N N . SER A 1 96 ? 1.210 0.752 -4.883 1.00 97.56 96 SER A N 1
ATOM 727 C CA . SER A 1 96 ? 1.168 1.481 -3.605 1.00 97.56 96 SER A CA 1
ATOM 728 C C . SER A 1 96 ? 0.493 0.694 -2.471 1.00 97.56 96 SER A C 1
ATOM 730 O O . SER A 1 96 ? 0.795 0.899 -1.295 1.00 97.56 96 SER A O 1
ATOM 732 N N . LYS A 1 97 ? -0.406 -0.247 -2.794 1.00 98.25 97 LYS A N 1
ATOM 733 C CA . LYS A 1 97 ? -1.096 -1.097 -1.811 1.00 98.25 97 LYS A CA 1
ATOM 734 C C . LYS A 1 97 ? -0.145 -2.012 -1.043 1.00 98.25 97 LYS A C 1
ATOM 736 O O . LYS A 1 97 ? -0.432 -2.344 0.111 1.00 98.25 97 LYS A O 1
ATOM 741 N N . LEU A 1 98 ? 0.979 -2.402 -1.649 1.00 97.81 98 LEU A N 1
ATOM 742 C CA . LEU A 1 98 ? 2.018 -3.171 -0.968 1.00 97.81 98 LEU A CA 1
ATOM 743 C C . LEU A 1 98 ? 2.617 -2.357 0.183 1.00 97.81 98 LEU A C 1
ATOM 745 O O . LEU A 1 98 ? 2.654 -2.835 1.315 1.00 97.81 98 LEU A O 1
ATOM 749 N N . PHE A 1 99 ? 3.006 -1.110 -0.090 1.00 98.19 99 PHE A N 1
ATOM 750 C CA . PHE A 1 99 ? 3.568 -0.200 0.909 1.00 98.19 99 PHE A CA 1
ATOM 751 C C . PHE A 1 99 ? 2.582 0.078 2.041 1.00 98.19 99 PHE A C 1
ATOM 753 O O . PHE A 1 99 ? 2.957 -0.002 3.208 1.00 98.19 99 PHE A O 1
ATOM 760 N N . LEU A 1 100 ? 1.303 0.298 1.715 1.00 98.50 100 LEU A N 1
ATOM 761 C CA . LEU A 1 100 ? 0.257 0.410 2.731 1.00 98.50 100 LEU A CA 1
ATOM 762 C C . LEU A 1 100 ? 0.177 -0.848 3.606 1.00 98.50 100 LEU A C 1
ATOM 764 O O . LEU A 1 100 ? 0.118 -0.748 4.827 1.00 98.50 100 LEU A O 1
ATOM 768 N N . SER A 1 101 ? 0.167 -2.035 2.997 1.00 98.44 101 SER A N 1
ATOM 769 C CA . SER A 1 101 ? 0.039 -3.298 3.736 1.00 98.44 101 SER A CA 1
ATOM 770 C C . SER A 1 101 ? 1.220 -3.513 4.689 1.00 98.44 101 SER A C 1
ATOM 772 O O . SER A 1 101 ? 1.025 -3.953 5.822 1.00 98.44 101 SER A O 1
ATOM 774 N N . ILE A 1 102 ? 2.434 -3.154 4.254 1.00 98.38 102 ILE A N 1
ATOM 775 C CA . ILE A 1 102 ? 3.634 -3.159 5.100 1.00 98.38 102 ILE A CA 1
ATOM 776 C C . ILE A 1 102 ? 3.478 -2.151 6.240 1.00 98.38 102 ILE A C 1
ATOM 778 O O . ILE A 1 102 ? 3.664 -2.529 7.393 1.00 98.38 102 ILE A O 1
ATOM 782 N N . ALA A 1 103 ? 3.074 -0.912 5.949 1.00 98.38 103 ALA A N 1
ATOM 783 C CA . ALA A 1 103 ? 2.870 0.129 6.954 1.00 98.38 103 ALA A CA 1
ATOM 784 C C . ALA A 1 103 ? 1.863 -0.300 8.037 1.00 98.38 103 ALA A C 1
ATOM 786 O O . ALA A 1 103 ? 2.135 -0.172 9.227 1.00 98.38 103 ALA A O 1
ATOM 787 N N . VAL A 1 104 ? 0.735 -0.900 7.647 1.00 98.56 104 VAL A N 1
ATOM 788 C CA . VAL A 1 104 ? -0.247 -1.457 8.592 1.00 98.56 104 VAL A CA 1
ATOM 789 C C . VAL A 1 104 ? 0.353 -2.601 9.417 1.00 98.56 104 VAL A C 1
ATOM 791 O O . VAL A 1 104 ? 0.129 -2.676 10.624 1.00 98.56 104 VAL A O 1
ATOM 794 N N . GLY A 1 105 ? 1.154 -3.473 8.801 1.00 98.44 105 GLY A N 1
ATOM 795 C CA . GLY A 1 105 ? 1.880 -4.524 9.517 1.00 98.44 105 GLY A CA 1
ATOM 796 C C . GLY A 1 105 ? 2.891 -3.979 10.535 1.00 98.44 105 GLY A C 1
ATOM 797 O O . GLY A 1 105 ? 3.041 -4.555 11.613 1.00 98.44 105 GLY A O 1
ATOM 798 N N . LEU A 1 106 ? 3.555 -2.863 10.226 1.00 98.19 106 LEU A N 1
ATOM 799 C CA . LEU A 1 106 ? 4.469 -2.173 11.139 1.00 98.19 106 LEU A CA 1
ATOM 800 C C . LEU A 1 106 ? 3.716 -1.508 12.297 1.00 98.19 106 LEU A C 1
ATOM 802 O O . LEU A 1 106 ? 4.149 -1.642 13.439 1.00 98.19 106 LEU A O 1
ATOM 806 N N . LEU A 1 107 ? 2.548 -0.904 12.046 1.00 98.06 107 LEU A N 1
ATOM 807 C CA . LEU A 1 107 ? 1.659 -0.409 13.107 1.00 98.06 107 LEU A CA 1
ATOM 808 C C . LEU A 1 107 ? 1.223 -1.534 14.054 1.00 98.06 107 LEU A C 1
ATOM 810 O O . LEU A 1 107 ? 1.241 -1.355 15.268 1.00 98.06 107 LEU A O 1
ATOM 814 N N . ILE A 1 108 ? 0.870 -2.704 13.511 1.00 98.38 108 ILE A N 1
ATOM 815 C CA . ILE A 1 108 ? 0.500 -3.891 14.299 1.00 98.38 108 ILE A CA 1
ATOM 816 C C . ILE A 1 108 ? 1.649 -4.356 15.203 1.00 98.38 108 ILE A C 1
ATOM 818 O O . ILE A 1 108 ? 1.413 -4.777 16.332 1.00 98.38 108 ILE A O 1
ATOM 822 N N . LYS A 1 109 ? 2.894 -4.258 14.727 1.00 97.56 109 LYS A N 1
ATOM 823 C CA . LYS A 1 109 ? 4.097 -4.627 15.488 1.00 97.56 109 LYS A CA 1
ATOM 824 C C . LYS A 1 109 ? 4.613 -3.526 16.421 1.00 97.56 109 LYS A C 1
ATOM 826 O O . LYS A 1 109 ? 5.591 -3.759 17.125 1.00 97.56 109 LYS A O 1
ATOM 831 N N . ASN A 1 110 ? 4.013 -2.338 16.423 1.00 97.38 110 ASN A N 1
ATOM 832 C CA . ASN A 1 110 ? 4.521 -1.204 17.184 1.00 97.38 110 ASN A CA 1
ATOM 833 C C . ASN A 1 110 ? 4.190 -1.351 18.681 1.00 97.38 110 ASN A C 1
ATOM 835 O O . ASN A 1 110 ? 3.081 -1.053 19.128 1.00 97.38 110 ASN A O 1
ATOM 839 N N . GLU A 1 111 ? 5.173 -1.799 19.463 1.00 96.38 111 GLU A N 1
ATOM 840 C CA . GLU A 1 111 ? 5.041 -2.007 20.911 1.00 96.38 111 GLU A CA 1
ATOM 841 C C . GLU A 1 111 ? 4.795 -0.702 21.680 1.00 96.38 111 GLU A C 1
ATOM 843 O O . GLU A 1 111 ? 4.002 -0.687 22.620 1.00 96.38 111 GLU A O 1
ATOM 848 N N . SER A 1 112 ? 5.402 0.410 21.253 1.00 96.25 112 SER A N 1
ATOM 849 C CA . SER A 1 112 ? 5.179 1.728 21.860 1.00 96.25 112 SER A CA 1
ATOM 850 C C . SER A 1 112 ? 3.733 2.189 21.678 1.00 96.25 112 SER A C 1
ATOM 852 O O . SER A 1 112 ? 3.105 2.659 22.627 1.00 96.25 112 SER A O 1
ATOM 854 N N . LEU A 1 113 ? 3.175 1.994 20.478 1.00 96.75 113 LEU A N 1
ATOM 855 C CA . LEU A 1 113 ? 1.765 2.264 20.202 1.00 96.75 113 LEU A CA 1
ATOM 856 C C . LEU A 1 113 ? 0.855 1.359 21.042 1.00 96.75 113 LEU A C 1
ATOM 858 O O . LEU A 1 113 ? -0.128 1.836 21.608 1.00 96.75 113 LEU A O 1
ATOM 862 N N . ALA A 1 114 ? 1.184 0.069 21.155 1.00 96.88 114 ALA A N 1
ATOM 863 C CA . ALA A 1 114 ? 0.428 -0.864 21.986 1.00 96.88 114 ALA A CA 1
ATOM 864 C C . ALA A 1 114 ? 0.421 -0.436 23.464 1.00 96.88 114 ALA A C 1
ATOM 866 O O . ALA A 1 114 ? -0.639 -0.418 24.089 1.00 96.88 114 ALA A O 1
ATOM 867 N N . ALA A 1 115 ? 1.573 -0.028 24.005 1.00 96.69 115 ALA A N 1
ATOM 868 C CA . ALA A 1 115 ? 1.694 0.467 25.373 1.00 96.69 115 ALA A CA 1
ATOM 869 C C . ALA A 1 115 ? 0.885 1.755 25.595 1.00 96.69 115 ALA A C 1
ATOM 871 O O . ALA A 1 115 ? 0.162 1.860 26.583 1.00 96.69 115 ALA A O 1
ATOM 872 N N . GLN A 1 116 ? 0.946 2.707 24.657 1.00 94.94 116 GLN A N 1
ATOM 873 C CA . GLN A 1 116 ? 0.181 3.957 24.726 1.00 94.94 116 GLN A CA 1
ATOM 874 C C . GLN A 1 116 ? -1.333 3.714 24.685 1.00 94.94 116 GLN A C 1
ATOM 876 O O . GLN A 1 116 ? -2.091 4.383 25.386 1.00 94.94 116 GLN A O 1
ATOM 881 N N . ARG A 1 117 ? -1.782 2.767 23.856 1.00 94.06 117 ARG A N 1
ATOM 882 C CA . ARG A 1 117 ? -3.202 2.421 23.711 1.00 94.06 117 ARG A CA 1
ATOM 883 C C . ARG A 1 117 ? -3.717 1.491 24.808 1.00 94.06 117 ARG A C 1
ATOM 885 O O . ARG A 1 117 ? -4.928 1.374 24.964 1.00 94.06 117 ARG A O 1
ATOM 892 N N . GLY A 1 118 ? -2.827 0.802 25.520 1.00 95.31 118 GLY A N 1
ATOM 893 C CA . GLY A 1 118 ? -3.184 -0.280 26.439 1.00 95.31 118 GLY A CA 1
ATOM 894 C C . GLY A 1 118 ? -3.681 -1.554 25.741 1.00 95.31 118 GLY A C 1
ATOM 895 O O . GLY A 1 118 ? -4.130 -2.479 26.413 1.00 95.31 118 GLY A O 1
ATOM 896 N N . GLU A 1 119 ? -3.605 -1.623 24.408 1.00 93.88 119 GLU A N 1
ATOM 897 C CA . GLU A 1 119 ? -3.979 -2.791 23.610 1.00 93.88 119 GLU A CA 1
ATOM 898 C C . GLU A 1 119 ? -3.126 -2.864 22.337 1.00 93.88 119 GLU A C 1
ATOM 900 O O . GLU A 1 119 ? -2.940 -1.875 21.623 1.00 93.88 119 GLU A O 1
ATOM 905 N N . THR A 1 120 ? -2.649 -4.067 22.021 1.00 94.94 120 THR A N 1
ATOM 906 C CA . THR A 1 120 ? -1.968 -4.374 20.762 1.00 94.94 120 THR A CA 1
ATOM 907 C C . THR A 1 120 ? -2.962 -4.457 19.605 1.00 94.94 120 THR A C 1
ATOM 909 O O . THR A 1 120 ? -3.956 -5.187 19.670 1.00 94.94 120 THR A O 1
ATOM 912 N N . LEU A 1 121 ? -2.661 -3.760 18.507 1.00 97.50 121 LEU A N 1
ATOM 913 C CA . LEU A 1 121 ? -3.381 -3.935 17.248 1.00 97.50 121 LEU A CA 1
ATOM 914 C C . LEU A 1 121 ? -3.151 -5.338 16.687 1.00 97.50 121 LEU A C 1
ATOM 916 O O . LEU A 1 121 ? -2.066 -5.902 16.783 1.00 97.50 121 LEU A O 1
ATOM 920 N N . ARG A 1 122 ? -4.172 -5.894 16.047 1.00 98.12 122 ARG A N 1
ATOM 921 C CA . ARG A 1 122 ? -4.146 -7.221 15.437 1.00 98.12 122 ARG A CA 1
ATOM 922 C C . ARG A 1 122 ? -4.780 -7.154 14.057 1.00 98.12 122 ARG A C 1
ATOM 924 O O . ARG A 1 122 ? -5.581 -6.271 13.762 1.00 98.12 122 ARG A O 1
ATOM 931 N N . TRP A 1 123 ? -4.489 -8.139 13.214 1.00 98.38 123 TRP A N 1
ATOM 932 C CA . TRP A 1 123 ? -5.133 -8.261 11.902 1.00 98.38 123 TRP A CA 1
ATOM 933 C C . TRP A 1 123 ? -6.665 -8.372 11.999 1.00 98.38 123 TRP A C 1
ATOM 935 O O . TRP A 1 123 ? -7.384 -7.918 11.110 1.00 98.38 123 TRP A O 1
ATOM 945 N N . ASP A 1 124 ? -7.177 -8.933 13.096 1.00 98.44 124 ASP A N 1
ATOM 946 C CA . ASP A 1 124 ? -8.606 -9.066 13.372 1.00 98.44 124 ASP A CA 1
ATOM 947 C C . ASP A 1 124 ? -9.210 -7.879 14.148 1.00 98.44 124 ASP A C 1
ATOM 949 O O . ASP A 1 124 ? -10.405 -7.905 14.458 1.00 98.44 124 ASP A O 1
ATOM 953 N N . THR A 1 125 ? -8.433 -6.821 14.424 1.00 98.62 125 THR A N 1
ATOM 954 C CA . THR A 1 125 ? -8.949 -5.592 15.036 1.00 98.62 125 THR A CA 1
ATOM 955 C C . THR A 1 125 ? -10.038 -4.992 14.152 1.00 98.62 125 THR A C 1
ATOM 957 O O . THR A 1 125 ? -9.878 -4.856 12.934 1.00 98.62 125 THR A O 1
ATOM 960 N N . LYS A 1 126 ? -11.168 -4.646 14.774 1.00 98.50 126 LYS A N 1
ATOM 961 C CA . LYS A 1 126 ? -12.320 -4.044 14.102 1.00 98.50 126 LYS A CA 1
ATOM 962 C C . LYS A 1 126 ? -12.014 -2.603 13.730 1.00 98.50 126 LYS A C 1
ATOM 964 O O . LYS A 1 126 ? -11.549 -1.831 14.557 1.00 98.50 126 LYS A O 1
ATOM 969 N N . ILE A 1 127 ? -12.346 -2.205 12.509 1.00 98.50 127 ILE A N 1
ATOM 970 C CA . ILE A 1 127 ? -12.112 -0.820 12.074 1.00 98.50 127 ILE A CA 1
ATOM 971 C C . ILE A 1 127 ? -12.968 0.172 12.861 1.00 98.50 127 ILE A C 1
ATOM 973 O O . ILE A 1 127 ? -12.504 1.256 13.206 1.00 98.50 127 ILE A O 1
ATOM 977 N N . ALA A 1 128 ? -14.174 -0.247 13.246 1.00 97.94 128 ALA A N 1
ATOM 978 C CA . ALA A 1 128 ? -15.077 0.543 14.073 1.00 97.94 128 ALA A CA 1
ATOM 979 C C . ALA A 1 128 ? -14.496 0.934 15.447 1.00 97.94 128 ALA A C 1
ATOM 981 O O . ALA A 1 128 ? -14.991 1.873 16.057 1.00 97.94 128 ALA A O 1
ATOM 982 N N . THR A 1 129 ? -13.467 0.237 15.949 1.00 97.06 129 THR A N 1
ATOM 983 C CA . THR A 1 129 ? -12.799 0.594 17.215 1.00 97.06 129 THR A CA 1
ATOM 984 C C . THR A 1 129 ? -11.596 1.518 17.014 1.00 97.06 129 THR A C 1
ATOM 986 O O . THR A 1 129 ? -10.971 1.922 17.993 1.00 97.06 129 THR A O 1
ATOM 989 N N . LEU A 1 130 ? -11.225 1.809 15.764 1.00 97.38 130 LEU A N 1
ATOM 990 C CA . LEU A 1 130 ? -10.047 2.604 15.412 1.00 97.38 130 LEU A CA 1
ATOM 991 C C . LEU A 1 130 ? -10.413 3.964 14.820 1.00 97.38 130 LEU A C 1
ATOM 993 O O . LEU A 1 130 ? -9.752 4.944 15.143 1.00 97.38 130 LEU A O 1
ATOM 997 N N . LEU A 1 131 ? -11.443 4.020 13.972 1.00 97.50 131 LEU A N 1
ATOM 998 C CA . LEU A 1 131 ? -11.793 5.199 13.177 1.00 97.50 131 LEU A CA 1
ATOM 999 C C . LEU A 1 131 ? -13.188 5.721 13.571 1.00 97.50 131 LEU A C 1
ATOM 1001 O O . LEU A 1 131 ? -14.179 5.049 13.273 1.00 97.50 131 LEU A O 1
ATOM 1005 N N . PRO A 1 132 ? -13.305 6.890 14.231 1.00 94.06 132 PRO A N 1
ATOM 1006 C CA . PRO A 1 132 ? -14.591 7.444 14.673 1.00 94.06 132 PRO A CA 1
ATOM 1007 C C . PRO A 1 132 ? -15.608 7.700 13.550 1.00 94.06 132 PRO A C 1
ATOM 1009 O O . PRO A 1 132 ? -16.813 7.548 13.742 1.00 94.06 132 PRO A O 1
ATOM 1012 N N . GLU A 1 133 ? -15.136 8.087 12.370 1.00 94.81 133 GLU A N 1
ATOM 1013 C CA . GLU A 1 133 ? -15.945 8.409 11.195 1.00 94.81 133 GLU A CA 1
ATOM 1014 C C . GLU A 1 133 ? -16.416 7.167 10.415 1.00 94.81 133 GLU A C 1
ATOM 1016 O O . GLU A 1 133 ? -17.269 7.280 9.526 1.00 94.81 133 GLU A O 1
ATOM 1021 N N . TRP A 1 134 ? -15.903 5.979 10.762 1.00 97.75 134 TRP A N 1
ATOM 1022 C CA . TRP A 1 134 ? -16.224 4.714 10.103 1.00 97.75 134 TRP A CA 1
ATOM 1023 C C . TRP A 1 134 ? -17.727 4.424 10.089 1.00 97.75 134 TRP A C 1
ATOM 1025 O O . TRP A 1 134 ? -18.436 4.534 11.093 1.00 97.75 134 TRP A O 1
ATOM 1035 N N . GLY A 1 135 ? -18.220 4.000 8.927 1.00 96.62 135 GLY A N 1
ATOM 1036 C CA . GLY A 1 135 ? -19.590 3.538 8.772 1.00 96.62 135 GLY A CA 1
ATOM 1037 C C . GLY A 1 135 ? -19.807 2.827 7.446 1.00 96.62 135 GLY A C 1
ATOM 1038 O O . GLY A 1 135 ? -19.270 3.244 6.426 1.00 96.62 135 GLY A O 1
ATOM 1039 N N . LEU A 1 136 ? -20.626 1.777 7.455 1.00 97.81 136 LEU A N 1
ATOM 1040 C CA . LEU A 1 136 ? -21.098 1.096 6.249 1.00 97.81 136 LEU A CA 1
ATOM 1041 C C . LEU A 1 136 ? -22.625 1.062 6.262 1.00 97.81 136 LEU A C 1
ATOM 1043 O O . LEU A 1 136 ? -23.240 1.109 7.324 1.00 97.81 136 LEU A O 1
ATOM 1047 N N . MET A 1 137 ? -23.235 0.974 5.078 1.00 97.94 137 MET A N 1
ATOM 1048 C CA . MET A 1 137 ? -24.694 0.904 4.945 1.00 97.94 137 MET A CA 1
ATOM 1049 C C . MET A 1 137 ? -25.288 -0.291 5.708 1.00 97.94 137 MET A C 1
ATOM 1051 O O . MET A 1 137 ? -26.356 -0.174 6.303 1.00 97.94 137 MET A O 1
ATOM 1055 N N . ASP A 1 138 ? -24.597 -1.433 5.686 1.00 97.94 138 ASP A N 1
ATOM 1056 C CA . ASP A 1 138 ? -24.988 -2.636 6.418 1.00 97.94 138 ASP A CA 1
ATOM 1057 C C . ASP A 1 138 ? -24.421 -2.609 7.857 1.00 97.94 138 ASP A C 1
ATOM 1059 O O . ASP A 1 138 ? -23.195 -2.548 8.030 1.00 97.94 138 AS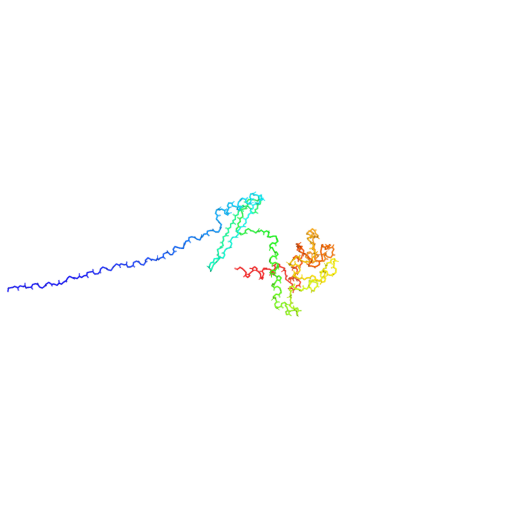P A O 1
ATOM 1063 N N . PRO A 1 139 ? -25.272 -2.668 8.904 1.00 96.62 139 PRO A N 1
ATOM 1064 C CA . PRO A 1 139 ? -24.820 -2.584 10.293 1.00 96.62 139 PRO A CA 1
ATOM 1065 C C . PRO A 1 139 ? -23.956 -3.763 10.762 1.00 96.62 139 PRO A C 1
ATOM 1067 O O . PRO A 1 139 ? -23.097 -3.571 11.627 1.00 96.62 139 PRO A O 1
ATOM 1070 N N . GLU A 1 140 ? -24.168 -4.972 10.233 1.00 96.31 140 GLU A N 1
ATOM 1071 C CA . GLU A 1 140 ? -23.358 -6.144 10.588 1.00 96.31 140 GLU A CA 1
ATOM 1072 C C . GLU A 1 140 ? -21.957 -6.017 9.992 1.00 96.31 140 GLU A C 1
ATOM 1074 O O . GLU A 1 140 ? -20.959 -6.203 10.691 1.00 96.31 140 GLU A O 1
ATOM 1079 N N . MET A 1 141 ? -21.867 -5.612 8.722 1.00 98.12 141 MET A N 1
ATOM 1080 C CA . MET A 1 141 ? -20.596 -5.306 8.069 1.00 98.12 141 MET A CA 1
ATOM 1081 C C . MET A 1 141 ? -19.872 -4.169 8.792 1.00 98.12 141 MET A C 1
ATOM 1083 O O . MET A 1 141 ? -18.690 -4.304 9.109 1.00 98.12 141 MET A O 1
ATOM 1087 N N . GLN A 1 142 ? -20.572 -3.079 9.121 1.00 97.94 142 GLN A N 1
ATOM 1088 C CA . GLN A 1 142 ? -19.993 -1.936 9.832 1.00 97.94 142 GLN A CA 1
ATOM 1089 C C . GLN A 1 142 ? -19.310 -2.360 11.139 1.00 97.94 142 GLN A C 1
ATOM 1091 O O . GLN A 1 142 ? -18.189 -1.930 11.410 1.00 97.94 142 GLN A O 1
ATOM 1096 N N . ARG A 1 143 ? -19.963 -3.203 11.948 1.00 98.12 143 ARG A N 1
ATOM 1097 C CA . ARG A 1 143 ? -19.393 -3.702 13.211 1.00 98.12 143 ARG A CA 1
ATOM 1098 C C . ARG A 1 143 ? -18.335 -4.783 12.999 1.00 98.12 143 ARG A C 1
ATOM 1100 O O . ARG A 1 143 ? -17.441 -4.943 13.827 1.00 98.12 143 ARG A O 1
ATOM 1107 N N . GLY A 1 144 ? -18.468 -5.561 11.928 1.00 98.31 144 GLY A N 1
ATOM 1108 C CA . GLY A 1 144 ? -17.726 -6.796 11.715 1.00 98.31 144 GLY A CA 1
ATOM 1109 C C . GLY A 1 144 ? -16.402 -6.650 10.967 1.00 98.31 144 GLY A C 1
ATOM 1110 O O . GLY A 1 144 ? -15.518 -7.477 11.202 1.00 98.31 144 GLY A O 1
ATOM 1111 N N . VAL A 1 145 ? -16.240 -5.642 10.106 1.00 98.75 145 VAL A N 1
ATOM 1112 C CA . VAL A 1 145 ? -15.046 -5.481 9.255 1.00 98.75 145 VAL A CA 1
ATOM 1113 C C . VAL A 1 145 ? -13.772 -5.301 10.085 1.00 98.75 145 VAL A C 1
ATOM 1115 O O . VAL A 1 145 ? -13.699 -4.457 10.982 1.00 98.75 145 VAL A O 1
ATOM 1118 N N . THR A 1 146 ? -12.753 -6.099 9.762 1.00 98.88 146 THR A N 1
ATOM 1119 C CA . THR A 1 146 ? -11.408 -6.020 10.346 1.00 98.88 146 THR A CA 1
ATOM 1120 C C . THR A 1 146 ? -10.385 -5.408 9.386 1.00 98.88 146 THR A C 1
ATOM 1122 O O . THR A 1 146 ? -10.639 -5.280 8.185 1.00 98.88 146 THR A O 1
ATOM 1125 N N . ILE A 1 147 ? -9.188 -5.107 9.901 1.00 98.81 147 ILE A N 1
ATOM 1126 C CA . ILE A 1 147 ? -8.014 -4.753 9.083 1.00 98.81 147 ILE A CA 1
ATOM 1127 C C . ILE A 1 147 ? -7.747 -5.823 8.009 1.00 98.81 147 ILE A C 1
ATOM 1129 O O . ILE A 1 147 ? -7.563 -5.506 6.834 1.00 98.81 147 ILE A O 1
ATOM 1133 N N . GLN A 1 148 ? -7.763 -7.102 8.390 1.00 98.75 148 GLN A N 1
ATOM 1134 C CA . GLN A 1 148 ? -7.551 -8.215 7.465 1.00 98.75 148 GLN A CA 1
ATOM 1135 C C . GLN A 1 148 ? -8.628 -8.285 6.380 1.00 98.75 148 GLN A C 1
ATOM 1137 O O . GLN A 1 148 ? -8.308 -8.558 5.225 1.00 98.75 148 GLN A O 1
ATOM 1142 N N . ASP A 1 149 ? -9.895 -8.039 6.721 1.00 98.75 149 ASP A N 1
ATOM 1143 C CA . ASP A 1 149 ? -10.990 -8.051 5.746 1.00 98.75 149 ASP A CA 1
ATOM 1144 C C . ASP A 1 149 ? -10.789 -6.958 4.679 1.00 98.75 149 ASP A C 1
ATOM 1146 O O . ASP A 1 149 ? -11.023 -7.204 3.494 1.00 98.75 149 ASP A O 1
ATOM 1150 N N . MET A 1 150 ? -10.295 -5.779 5.075 1.00 98.62 150 MET A N 1
ATOM 1151 C CA . MET A 1 150 ? -9.949 -4.687 4.157 1.00 98.62 150 MET A CA 1
ATOM 1152 C C . MET A 1 150 ? -8.774 -5.042 3.238 1.00 98.62 150 MET A C 1
ATOM 1154 O O . MET A 1 150 ? -8.907 -4.944 2.018 1.00 98.62 150 MET A O 1
ATOM 1158 N N . LEU A 1 151 ? -7.656 -5.512 3.805 1.00 98.62 151 LEU A N 1
ATOM 1159 C CA . LEU A 1 151 ? -6.444 -5.871 3.049 1.00 98.62 151 LEU A CA 1
ATOM 1160 C C . LEU A 1 151 ? -6.608 -7.120 2.174 1.00 98.62 151 LEU A C 1
ATOM 1162 O O . LEU A 1 151 ? -5.828 -7.343 1.256 1.00 98.62 151 LEU A O 1
ATOM 1166 N N . SER A 1 152 ? -7.604 -7.958 2.458 1.00 98.38 152 SER A N 1
ATOM 1167 C CA . SER A 1 152 ? -7.904 -9.151 1.658 1.00 98.38 152 SER A CA 1
ATOM 1168 C C . SER A 1 152 ? -9.054 -8.951 0.677 1.00 98.38 152 SER A C 1
ATOM 1170 O O . SER A 1 152 ? -9.426 -9.909 0.001 1.00 98.38 152 SER A O 1
ATOM 1172 N N . HIS A 1 153 ? -9.603 -7.732 0.569 1.00 98.38 153 HIS A N 1
ATOM 1173 C CA . HIS A 1 153 ? -10.731 -7.422 -0.313 1.00 98.38 153 HIS A CA 1
ATOM 1174 C C . HIS A 1 153 ? -11.986 -8.267 -0.011 1.00 98.38 153 HIS A C 1
ATOM 1176 O O . HIS A 1 153 ? -12.681 -8.725 -0.916 1.00 98.38 153 HIS A O 1
ATOM 1182 N N . ARG A 1 154 ? -12.280 -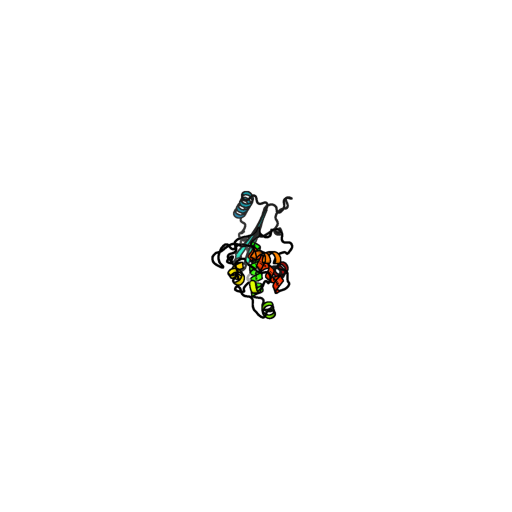8.508 1.272 1.00 98.06 154 ARG A N 1
ATOM 1183 C CA . ARG A 1 154 ? -13.368 -9.393 1.735 1.00 98.06 154 ARG A CA 1
ATOM 1184 C C . ARG A 1 154 ? -14.403 -8.689 2.606 1.00 98.06 154 ARG A C 1
ATOM 1186 O O . ARG A 1 154 ? -15.103 -9.329 3.387 1.00 98.06 154 ARG A O 1
ATOM 1193 N N . THR A 1 155 ? -14.541 -7.375 2.463 1.00 98.19 155 THR A N 1
ATOM 1194 C CA . THR A 1 155 ? -15.514 -6.600 3.243 1.00 98.19 155 THR A CA 1
ATOM 1195 C C . THR A 1 155 ? -16.953 -6.764 2.755 1.00 98.19 155 THR A C 1
ATOM 1197 O O . THR A 1 155 ? -17.858 -6.512 3.535 1.00 98.19 155 THR A O 1
ATOM 1200 N N . GLY A 1 156 ? -17.178 -7.197 1.506 1.00 97.44 156 GLY A N 1
ATOM 1201 C CA . GLY A 1 156 ? -18.502 -7.212 0.853 1.00 97.44 156 GLY A CA 1
ATOM 1202 C C . GLY A 1 156 ? -18.826 -5.920 0.081 1.00 97.44 156 GLY A C 1
ATOM 1203 O O . GLY A 1 156 ? -19.872 -5.804 -0.569 1.00 97.44 156 GLY A O 1
ATOM 1204 N N . MET A 1 157 ? -17.918 -4.938 0.135 1.00 97.06 157 MET A N 1
ATOM 1205 C CA . MET A 1 157 ? -18.020 -3.687 -0.613 1.00 97.06 157 MET A CA 1
ATOM 1206 C C . MET A 1 157 ? -17.390 -3.841 -2.007 1.00 97.06 157 MET A C 1
ATOM 1208 O O . MET A 1 157 ? -16.181 -4.076 -2.096 1.00 97.06 157 MET A O 1
ATOM 1212 N N . PRO A 1 158 ? -18.152 -3.668 -3.104 1.00 95.94 158 PRO A N 1
ATOM 1213 C CA . PRO A 1 158 ? -17.590 -3.639 -4.454 1.00 95.94 158 PRO A CA 1
ATOM 1214 C C . PRO A 1 158 ? -16.791 -2.342 -4.690 1.00 95.94 158 PRO A C 1
ATOM 1216 O O . PRO A 1 158 ? -16.862 -1.427 -3.861 1.00 95.94 158 PRO A O 1
ATOM 1219 N N . PRO A 1 159 ? -16.066 -2.223 -5.820 1.00 94.88 159 PRO A N 1
ATOM 1220 C CA . PRO A 1 159 ? -15.514 -0.942 -6.236 1.00 94.88 159 PRO A CA 1
ATOM 1221 C C . PRO A 1 159 ? -16.608 0.127 -6.312 1.00 94.88 159 PRO A C 1
ATOM 1223 O O . PRO A 1 159 ? -17.693 -0.113 -6.841 1.00 94.88 159 PRO A O 1
ATOM 1226 N N . HIS A 1 160 ? -16.286 1.316 -5.816 1.00 94.00 160 HIS A N 1
ATOM 1227 C CA . HIS A 1 160 ? -17.114 2.521 -5.896 1.00 94.00 160 HIS A CA 1
ATOM 1228 C C . HIS A 1 160 ? -16.220 3.720 -6.234 1.00 94.00 160 HIS A C 1
ATOM 1230 O O . HIS A 1 160 ? -16.349 4.790 -5.657 1.00 94.00 160 HIS A O 1
ATOM 1236 N N . ASP A 1 161 ? -15.266 3.541 -7.150 1.00 89.31 161 ASP A N 1
ATOM 1237 C CA . ASP A 1 161 ? -14.162 4.493 -7.362 1.00 89.31 161 ASP A CA 1
ATOM 1238 C C . ASP A 1 161 ? -14.625 5.904 -7.784 1.00 89.31 161 ASP A C 1
ATOM 1240 O O . ASP A 1 161 ? -13.916 6.887 -7.585 1.00 89.31 161 ASP A O 1
ATOM 1244 N N . TYR A 1 162 ? -15.851 6.030 -8.300 1.00 86.50 162 TYR A N 1
ATOM 1245 C CA . TYR A 1 162 ? -16.460 7.313 -8.663 1.00 86.50 162 TYR A CA 1
ATOM 1246 C C . TYR A 1 162 ? -17.182 8.025 -7.512 1.00 86.50 162 TYR A C 1
ATOM 1248 O O . TYR A 1 162 ? -17.626 9.158 -7.684 1.00 86.50 162 TYR A O 1
ATOM 1256 N N . SER A 1 163 ? -17.302 7.413 -6.332 1.00 83.25 163 SER A N 1
ATOM 1257 C CA . SER A 1 163 ? -18.093 7.954 -5.221 1.00 83.25 163 SER A CA 1
ATOM 1258 C C . SER A 1 163 ? -17.433 9.120 -4.475 1.00 83.25 163 SER A C 1
ATOM 1260 O O . SER A 1 163 ? -17.896 9.495 -3.402 1.00 83.25 163 SER A O 1
ATOM 1262 N N . GLY A 1 164 ? -16.332 9.682 -4.984 1.00 62.72 164 GLY A N 1
ATOM 1263 C CA . GLY A 1 164 ? -15.547 10.662 -4.237 1.00 62.72 164 GLY A CA 1
ATOM 1264 C C . GLY A 1 164 ? -14.550 11.479 -5.044 1.00 62.72 164 GLY A C 1
ATOM 1265 O O . GLY A 1 164 ? -13.485 11.801 -4.533 1.00 62.72 164 GLY A O 1
ATOM 1266 N N . TYR A 1 165 ? -14.876 11.819 -6.290 1.00 60.94 165 TYR A N 1
ATOM 1267 C CA . TYR A 1 165 ? -13.955 12.559 -7.162 1.00 60.94 165 TYR A CA 1
ATOM 1268 C C . TYR A 1 165 ? -13.693 14.017 -6.722 1.00 60.94 165 TYR A C 1
ATOM 1270 O O . TYR A 1 165 ? -12.722 14.621 -7.167 1.00 60.94 165 TYR A O 1
ATOM 1278 N N . ALA A 1 166 ? -14.519 14.583 -5.836 1.00 60.94 166 ALA A N 1
ATOM 1279 C CA . ALA A 1 166 ? -14.302 15.899 -5.235 1.00 60.94 166 ALA A CA 1
ATOM 1280 C C . ALA A 1 166 ? -14.520 15.815 -3.718 1.00 60.94 166 ALA A C 1
ATOM 1282 O O . ALA A 1 166 ? -15.659 15.802 -3.258 1.00 60.94 166 ALA A O 1
ATOM 1283 N N . ARG A 1 167 ? -13.430 15.715 -2.948 1.00 69.62 167 ARG A N 1
ATOM 1284 C CA . ARG A 1 167 ? -13.452 15.633 -1.478 1.00 69.62 167 ARG A CA 1
ATOM 1285 C C . ARG A 1 167 ? -12.684 16.808 -0.899 1.00 69.62 167 ARG A C 1
ATOM 1287 O O . ARG A 1 167 ? -11.456 16.801 -0.895 1.00 69.62 167 ARG A O 1
ATOM 1294 N N . VAL A 1 168 ? -13.398 17.827 -0.436 1.00 77.12 168 VAL A N 1
ATOM 1295 C CA . VAL A 1 168 ? -12.773 18.984 0.225 1.00 77.12 168 VAL A CA 1
ATOM 1296 C C . VAL A 1 168 ? -12.261 18.583 1.617 1.00 77.12 168 VAL A C 1
ATOM 1298 O O . VAL A 1 168 ? -11.247 19.105 2.069 1.00 77.12 168 VAL A O 1
ATOM 1301 N N . GLY A 1 169 ? -12.912 17.615 2.270 1.00 81.56 169 GLY A N 1
ATOM 1302 C CA . GLY A 1 169 ? -12.567 17.084 3.590 1.00 81.56 169 GLY A CA 1
ATOM 1303 C C . GLY A 1 169 ? -11.636 15.864 3.586 1.00 81.56 169 GLY A C 1
ATOM 1304 O O . GLY A 1 169 ? -11.423 15.263 4.638 1.00 81.56 169 GLY A O 1
ATOM 1305 N N . GLY A 1 170 ? -11.072 15.484 2.434 1.00 88.75 170 GLY A N 1
ATOM 1306 C CA . GLY A 1 170 ? -10.048 14.437 2.331 1.00 88.75 170 GLY A CA 1
ATOM 1307 C C . GLY A 1 170 ? -10.515 13.024 2.718 1.00 88.75 170 GLY A C 1
ATOM 1308 O O . GLY A 1 170 ? -11.662 12.636 2.489 1.00 88.75 170 GLY A O 1
ATOM 1309 N N . VAL A 1 171 ? -9.597 12.230 3.279 1.00 91.56 171 VAL A N 1
ATOM 1310 C CA . VAL A 1 171 ? -9.831 10.817 3.641 1.00 91.56 171 VAL A CA 1
ATOM 1311 C C . VAL A 1 171 ? -10.906 10.639 4.733 1.00 91.56 171 VAL A C 1
ATOM 1313 O O . VAL A 1 171 ? -11.757 9.770 4.554 1.00 91.56 171 VAL A O 1
ATOM 1316 N N . PRO A 1 172 ? -10.976 11.451 5.808 1.00 92.56 172 PRO A N 1
ATOM 1317 C CA . PRO A 1 172 ? -12.055 11.326 6.798 1.00 92.56 172 PRO A CA 1
ATOM 1318 C C . PRO A 1 172 ? -13.454 11.524 6.198 1.00 92.56 172 PRO A C 1
ATOM 1320 O O . PRO A 1 172 ? -14.387 10.779 6.504 1.00 92.56 172 PRO A O 1
ATOM 1323 N N . GLU A 1 173 ? -13.606 12.492 5.284 1.00 92.69 173 GLU A N 1
ATOM 1324 C CA . GLU A 1 173 ? -14.865 12.699 4.559 1.00 92.69 173 GLU A CA 1
ATOM 1325 C C . GLU A 1 173 ? -15.213 11.466 3.710 1.00 92.69 173 GLU A C 1
ATOM 1327 O O . GLU A 1 173 ? -16.351 10.988 3.755 1.00 92.69 173 GLU A O 1
ATOM 1332 N N . MET A 1 174 ? -14.232 10.881 3.009 1.00 93.44 174 MET A N 1
ATOM 1333 C CA . MET A 1 174 ? -14.424 9.614 2.292 1.00 93.44 174 MET A CA 1
ATOM 1334 C C . MET A 1 174 ? -14.946 8.518 3.214 1.00 93.44 174 MET A C 1
ATOM 1336 O O . MET A 1 174 ? -15.980 7.920 2.919 1.00 93.44 174 MET A O 1
ATOM 1340 N N . ILE A 1 175 ? -14.270 8.280 4.340 1.00 95.44 175 ILE A N 1
ATOM 1341 C CA . ILE A 1 175 ? -14.640 7.214 5.274 1.00 95.44 175 ILE A CA 1
ATOM 1342 C C . ILE A 1 175 ? -16.070 7.438 5.783 1.00 95.44 175 ILE A C 1
ATOM 1344 O O . ILE A 1 175 ? -16.876 6.505 5.819 1.00 95.44 175 ILE A O 1
ATOM 1348 N N . SER A 1 176 ? -16.421 8.688 6.102 1.00 94.12 176 SER A N 1
ATOM 1349 C CA . SER A 1 176 ? -17.752 9.040 6.597 1.00 94.12 176 SER A CA 1
ATOM 1350 C C . SER A 1 176 ? -18.862 8.763 5.579 1.00 94.12 176 SER A C 1
ATOM 1352 O O . SER A 1 176 ? -19.973 8.402 5.971 1.00 94.12 176 SER A O 1
ATOM 1354 N N . THR A 1 177 ? -18.572 8.877 4.280 1.00 93.50 177 THR A N 1
ATOM 1355 C CA . THR A 1 177 ? -19.557 8.714 3.200 1.00 93.50 177 THR A CA 1
ATOM 1356 C C . THR A 1 177 ? -19.728 7.267 2.740 1.00 93.50 177 THR A C 1
ATOM 1358 O O . THR A 1 177 ? -20.730 6.960 2.089 1.00 93.50 177 THR A O 1
ATOM 1361 N N . LEU A 1 178 ? -18.847 6.343 3.148 1.00 95.69 178 LEU A N 1
ATOM 1362 C CA . LEU A 1 178 ? -18.977 4.905 2.859 1.00 95.69 178 LEU A CA 1
ATOM 1363 C C . LEU A 1 178 ? -20.335 4.327 3.287 1.00 95.69 178 LEU A C 1
ATOM 1365 O O . LEU A 1 178 ? -20.855 3.417 2.641 1.00 95.69 178 LEU A O 1
ATOM 1369 N N . ARG A 1 179 ? -20.957 4.899 4.326 1.00 96.38 179 ARG A N 1
ATOM 1370 C CA . ARG A 1 179 ? -22.295 4.519 4.810 1.00 96.38 179 ARG A CA 1
ATOM 1371 C C . ARG A 1 179 ? -23.415 4.688 3.780 1.00 96.38 179 ARG A C 1
ATOM 1373 O O . ARG A 1 179 ? -24.476 4.094 3.937 1.00 96.38 179 ARG A O 1
ATOM 1380 N N . PHE A 1 180 ? -23.194 5.483 2.735 1.00 95.69 180 PHE A N 1
ATOM 1381 C CA . PHE A 1 180 ? -24.164 5.709 1.662 1.00 95.69 180 PHE A CA 1
ATOM 1382 C C . PHE A 1 180 ? -23.968 4.769 0.467 1.00 95.69 180 PHE A C 1
ATOM 1384 O O . PHE A 1 180 ? -24.769 4.780 -0.468 1.00 95.69 180 PHE A O 1
ATOM 1391 N N . LEU A 1 181 ? -22.929 3.933 0.490 1.00 95.94 181 LEU A N 1
ATOM 1392 C CA . LEU A 1 181 ? -22.600 3.025 -0.599 1.00 95.94 181 LEU A CA 1
ATOM 1393 C C . LEU A 1 181 ? -23.213 1.648 -0.360 1.00 95.94 181 LEU A C 1
ATOM 1395 O O . LEU A 1 181 ? -23.104 1.071 0.722 1.00 95.94 181 LEU A O 1
ATOM 1399 N N . ARG A 1 182 ? -23.859 1.108 -1.395 1.00 97.00 182 ARG A N 1
ATOM 1400 C CA . ARG A 1 182 ? -24.520 -0.196 -1.315 1.00 97.00 182 ARG A CA 1
ATOM 1401 C C . ARG A 1 182 ? -23.478 -1.332 -1.344 1.00 97.00 182 ARG A C 1
ATOM 1403 O O . ARG A 1 182 ? -22.648 -1.343 -2.263 1.00 97.00 182 ARG A O 1
ATOM 1410 N N . PRO A 1 183 ? -23.522 -2.294 -0.402 1.00 97.25 183 PRO A N 1
ATOM 1411 C CA . PRO A 1 183 ? -22.722 -3.513 -0.486 1.00 97.25 183 PRO A CA 1
ATOM 1412 C C . PRO A 1 183 ? -23.248 -4.436 -1.592 1.00 97.25 183 PRO A C 1
ATOM 1414 O O . PRO A 1 183 ? -24.400 -4.336 -2.013 1.00 97.25 183 PRO A O 1
ATOM 1417 N N . ALA A 1 184 ? -22.406 -5.349 -2.070 1.00 97.31 184 ALA A N 1
ATOM 1418 C CA . ALA A 1 184 ? -22.776 -6.307 -3.118 1.00 97.31 184 ALA A CA 1
ATOM 1419 C C . ALA A 1 184 ? -22.576 -7.771 -2.702 1.00 97.31 184 ALA A C 1
ATOM 1421 O O . ALA A 1 184 ? -22.793 -8.667 -3.520 1.00 97.31 184 ALA A O 1
ATOM 1422 N N . ALA A 1 185 ? -22.138 -8.018 -1.469 1.00 97.81 185 ALA A N 1
ATOM 1423 C CA . ALA A 1 185 ? -22.046 -9.337 -0.858 1.00 97.81 185 ALA A CA 1
ATOM 1424 C C . ALA A 1 185 ? -22.071 -9.195 0.670 1.00 97.81 185 ALA A C 1
ATOM 1426 O O . ALA A 1 185 ? -21.797 -8.110 1.190 1.00 97.81 185 ALA A O 1
ATOM 1427 N N . ALA A 1 186 ? -22.351 -10.283 1.384 1.00 98.06 186 ALA A N 1
ATOM 1428 C CA . ALA A 1 186 ? -22.161 -10.328 2.827 1.00 98.06 186 ALA A CA 1
ATOM 1429 C C . ALA A 1 186 ? -20.666 -10.254 3.196 1.00 98.06 186 ALA A C 1
ATOM 1431 O O . ALA A 1 186 ? -19.774 -10.551 2.389 1.00 98.06 186 ALA A O 1
ATOM 1432 N N . LEU A 1 187 ? -20.383 -9.887 4.450 1.00 98.31 187 LEU A N 1
ATOM 1433 C CA . LEU A 1 187 ? -19.021 -9.858 4.985 1.00 98.31 187 LEU A CA 1
ATOM 1434 C C . LEU A 1 187 ? -18.337 -11.218 4.776 1.00 98.31 187 LEU A C 1
ATOM 1436 O O . LEU A 1 187 ? -18.853 -12.252 5.195 1.00 98.31 187 LEU A O 1
ATOM 1440 N N . ARG A 1 188 ? -17.149 -11.204 4.161 1.00 98.25 188 ARG A N 1
ATOM 1441 C CA . ARG A 1 188 ? -16.315 -12.379 3.845 1.00 98.25 188 ARG A CA 1
ATOM 1442 C C . ARG A 1 188 ? -16.916 -13.376 2.859 1.00 98.25 188 ARG A C 1
ATOM 1444 O O . ARG A 1 188 ? -16.285 -14.403 2.622 1.00 98.25 188 ARG A O 1
ATOM 1451 N N . GLU A 1 189 ? -18.049 -13.089 2.232 1.00 98.25 189 GLU A N 1
ATOM 1452 C CA . GLU A 1 189 ? -18.671 -14.015 1.281 1.00 98.25 189 GLU A CA 1
ATOM 1453 C C . GLU A 1 189 ? -17.767 -14.288 0.069 1.00 98.25 189 GLU A C 1
ATOM 1455 O O . GLU A 1 189 ? -17.530 -15.440 -0.290 1.00 98.25 189 GLU A O 1
ATOM 1460 N N . ARG A 1 190 ? -17.208 -13.233 -0.535 1.00 97.56 190 ARG A N 1
ATOM 1461 C CA . ARG A 1 190 ? -16.355 -13.328 -1.728 1.00 97.56 190 ARG A CA 1
ATOM 1462 C C . ARG A 1 190 ? -15.334 -12.198 -1.808 1.00 97.56 190 ARG A C 1
ATOM 1464 O O . ARG A 1 190 ? -15.455 -11.185 -1.124 1.00 97.56 190 ARG A O 1
ATOM 1471 N N . TYR A 1 191 ? -14.333 -12.393 -2.659 1.00 98.44 191 TYR A N 1
ATOM 1472 C CA . TYR A 1 191 ? -13.349 -11.371 -3.004 1.00 98.44 191 TYR A CA 1
ATOM 1473 C C . TYR A 1 191 ? -13.976 -10.274 -3.874 1.00 98.44 191 TYR A C 1
ATOM 1475 O O . TYR A 1 191 ? -14.640 -10.578 -4.868 1.00 98.44 191 TYR A O 1
ATOM 1483 N N . GLN A 1 192 ? -13.733 -9.011 -3.525 1.00 97.88 192 GLN A N 1
ATOM 1484 C CA . GLN A 1 192 ? -14.132 -7.835 -4.297 1.00 97.88 192 GLN A CA 1
ATOM 1485 C C . GLN A 1 192 ? -13.062 -6.749 -4.187 1.00 97.88 192 GLN A C 1
ATOM 1487 O O . GLN A 1 192 ? -12.926 -6.106 -3.144 1.00 97.88 192 GLN A O 1
ATOM 1492 N N . TYR A 1 193 ? -12.307 -6.539 -5.269 1.00 97.69 193 TYR A N 1
ATOM 1493 C CA . TYR A 1 193 ? -11.299 -5.482 -5.331 1.00 97.69 193 TYR A CA 1
ATOM 1494 C C . TYR A 1 193 ? -11.907 -4.133 -4.928 1.00 97.69 193 TYR A C 1
ATOM 1496 O O . TYR A 1 193 ? -13.000 -3.791 -5.367 1.00 97.69 193 TYR A O 1
ATOM 1504 N N . ASN A 1 194 ? -11.227 -3.375 -4.071 1.00 96.50 194 ASN A N 1
ATOM 1505 C CA . ASN A 1 194 ? -11.781 -2.152 -3.502 1.00 96.50 194 ASN A CA 1
ATOM 1506 C C . ASN A 1 194 ? -10.664 -1.194 -3.074 1.00 96.50 194 ASN A C 1
ATOM 1508 O O . ASN A 1 194 ? -9.883 -1.515 -2.177 1.00 96.50 194 ASN A O 1
ATOM 1512 N N . ASN A 1 195 ? -10.597 -0.022 -3.706 1.00 96.38 195 ASN A N 1
ATOM 1513 C CA . ASN A 1 195 ? -9.612 1.009 -3.377 1.00 96.38 195 ASN A CA 1
ATOM 1514 C C . ASN A 1 195 ? -9.944 1.755 -2.083 1.00 96.38 195 ASN A C 1
ATOM 1516 O O . ASN A 1 195 ? -9.038 2.070 -1.317 1.00 96.38 195 ASN A O 1
ATOM 1520 N N . LEU A 1 196 ? -11.229 1.981 -1.807 1.00 95.88 196 LEU A N 1
ATOM 1521 C CA . LEU A 1 196 ? -11.684 2.756 -0.653 1.00 95.88 196 LEU A CA 1
ATOM 1522 C C . LEU A 1 196 ? -11.287 2.100 0.674 1.00 95.88 196 LEU A C 1
ATOM 1524 O O . LEU A 1 196 ? -11.019 2.796 1.647 1.00 95.88 196 LEU A O 1
ATOM 1528 N N . MET A 1 197 ? -11.187 0.767 0.722 1.00 97.62 197 MET A N 1
ATOM 1529 C CA . MET A 1 197 ? -10.700 0.058 1.915 1.00 97.62 197 MET A CA 1
ATOM 1530 C C . MET A 1 197 ? -9.206 0.318 2.171 1.00 97.62 197 MET A C 1
ATOM 1532 O O . MET A 1 197 ? -8.795 0.469 3.317 1.00 97.62 197 MET A O 1
ATOM 1536 N N . TYR A 1 198 ? -8.398 0.423 1.114 1.00 97.94 198 TYR A N 1
ATOM 1537 C CA . TYR A 1 198 ? -6.980 0.775 1.226 1.00 97.94 198 TYR A CA 1
ATOM 1538 C C . TYR A 1 198 ? -6.809 2.252 1.596 1.00 97.94 198 TYR A C 1
ATOM 1540 O O . TYR A 1 198 ? -6.031 2.582 2.482 1.00 97.94 198 TYR A O 1
ATOM 1548 N N . GLU A 1 199 ? -7.593 3.140 0.990 1.00 95.56 199 GLU A N 1
ATOM 1549 C CA . GLU A 1 199 ? -7.610 4.556 1.368 1.00 95.56 199 GLU A CA 1
ATOM 1550 C C . GLU A 1 199 ? -8.098 4.758 2.818 1.00 95.56 199 GLU A C 1
ATOM 1552 O O . GLU A 1 199 ? -7.586 5.602 3.540 1.00 95.56 199 GLU A O 1
ATOM 1557 N N . THR A 1 200 ? -9.024 3.927 3.307 1.00 97.31 200 THR A N 1
ATOM 1558 C CA . THR A 1 200 ? -9.438 3.957 4.721 1.00 97.31 200 THR A CA 1
ATOM 1559 C C . THR A 1 200 ? -8.274 3.585 5.640 1.00 97.31 200 THR A C 1
ATOM 1561 O O . THR A 1 200 ? -8.018 4.256 6.637 1.00 97.31 200 THR A O 1
ATOM 1564 N N . LEU A 1 201 ? -7.529 2.530 5.299 1.00 98.50 201 LEU A N 1
ATOM 1565 C CA . LEU A 1 201 ? -6.390 2.079 6.099 1.00 98.50 201 LEU A CA 1
ATOM 1566 C C . LEU A 1 201 ? -5.208 3.057 6.081 1.00 98.50 201 LEU A C 1
ATOM 1568 O O . LEU A 1 201 ? -4.449 3.085 7.050 1.00 98.50 201 LEU A O 1
ATOM 1572 N N . SER A 1 202 ? -5.055 3.890 5.044 1.00 97.12 202 SER A N 1
ATOM 1573 C CA . SER A 1 202 ? -4.021 4.934 5.047 1.00 97.12 202 SER A CA 1
ATOM 1574 C C . SER A 1 202 ? -4.300 6.026 6.081 1.00 97.12 202 SER A C 1
ATOM 1576 O O . SER A 1 202 ? -3.401 6.794 6.408 1.00 97.12 202 SER A O 1
ATOM 1578 N N . HIS A 1 203 ? -5.513 6.087 6.642 1.00 96.94 203 HIS A N 1
ATOM 1579 C CA . HIS A 1 203 ? -5.835 7.009 7.728 1.00 96.94 203 HIS A CA 1
ATOM 1580 C C . HIS A 1 203 ? -5.368 6.532 9.113 1.00 96.94 203 HIS A C 1
ATOM 1582 O O . HIS A 1 203 ? -5.361 7.317 10.056 1.00 96.94 203 HIS A O 1
ATOM 1588 N N . LEU A 1 204 ? -4.898 5.284 9.250 1.00 98.00 204 LEU A N 1
ATOM 1589 C CA . LEU A 1 204 ? -4.466 4.758 10.546 1.00 98.00 204 LEU A CA 1
ATOM 1590 C C . LEU A 1 204 ? -3.283 5.525 11.171 1.00 98.00 204 LEU A C 1
ATOM 1592 O O . LEU A 1 204 ? -3.404 5.862 12.348 1.00 98.00 204 LEU A O 1
ATOM 1596 N N . PRO A 1 205 ? -2.167 5.844 10.474 1.00 97.69 205 PRO A N 1
ATOM 1597 C CA . PRO A 1 205 ? -1.097 6.626 11.099 1.00 97.69 205 PRO A CA 1
ATOM 1598 C C . PRO A 1 205 ? -1.554 8.020 11.567 1.00 97.69 205 PRO A C 1
ATOM 1600 O O . PRO A 1 205 ? -1.283 8.348 12.725 1.00 97.69 205 PRO A O 1
ATOM 1603 N N . PRO A 1 206 ? -2.322 8.804 10.775 1.00 96.50 206 PRO A N 1
ATOM 1604 C CA . PRO A 1 206 ? -2.883 10.063 11.262 1.00 96.50 206 PRO A CA 1
ATOM 1605 C C . PRO A 1 206 ? -3.717 9.900 12.534 1.00 96.50 206 PRO A C 1
ATOM 1607 O O . PRO A 1 206 ? -3.510 10.637 13.494 1.00 96.50 206 PRO A O 1
ATOM 1610 N N . THR A 1 207 ? -4.614 8.910 12.580 1.00 96.75 207 THR A N 1
ATOM 1611 C CA . THR A 1 207 ? -5.498 8.700 13.735 1.00 96.75 207 THR A CA 1
ATOM 1612 C C . THR A 1 207 ? -4.756 8.196 14.973 1.00 96.75 207 THR A C 1
ATOM 1614 O O . THR A 1 207 ? -5.080 8.587 16.092 1.00 96.75 207 THR A O 1
ATOM 1617 N N . LEU A 1 208 ? -3.791 7.293 14.799 1.00 96.75 208 LEU A N 1
ATOM 1618 C CA . LEU A 1 208 ? -3.179 6.556 15.907 1.00 96.75 208 LEU A CA 1
ATOM 1619 C C . LEU A 1 208 ? -1.894 7.196 16.430 1.00 96.75 208 LEU A C 1
ATOM 1621 O O . LEU A 1 208 ? -1.549 6.979 17.588 1.00 96.75 208 LEU A O 1
ATOM 1625 N N . LEU A 1 209 ? -1.190 7.947 15.583 1.00 96.38 209 LEU A N 1
ATOM 1626 C CA . LEU A 1 209 ? 0.136 8.496 15.870 1.00 96.38 209 LEU A CA 1
ATOM 1627 C C . LEU A 1 209 ? 0.224 10.011 15.656 1.00 96.38 209 LEU A C 1
ATOM 1629 O O . LEU A 1 209 ? 1.258 10.595 15.969 1.00 96.38 209 LEU A O 1
ATOM 1633 N N . ASN A 1 210 ? -0.826 10.659 15.133 1.00 95.94 210 ASN A N 1
ATOM 1634 C CA . ASN A 1 210 ? -0.790 12.068 14.727 1.00 95.94 210 ASN A CA 1
ATOM 1635 C C . ASN A 1 210 ? 0.338 12.365 13.710 1.00 95.94 210 ASN A C 1
ATOM 1637 O O . ASN A 1 210 ? 0.965 13.423 13.734 1.00 95.94 210 ASN A O 1
ATOM 1641 N N . GLN A 1 211 ? 0.599 11.408 12.816 1.00 97.06 211 GLN A N 1
ATOM 1642 C CA . GLN A 1 211 ? 1.618 11.473 11.767 1.00 97.06 211 GLN A CA 1
ATOM 1643 C C . GLN A 1 211 ? 0.965 11.237 10.404 1.00 97.06 211 GLN A C 1
ATOM 1645 O O . GLN A 1 211 ? 0.090 10.381 10.285 1.00 97.06 211 GLN A O 1
ATOM 1650 N N . SER A 1 212 ? 1.373 11.964 9.357 1.00 97.50 212 SER A N 1
ATOM 1651 C CA . SER A 1 212 ? 0.838 11.703 8.014 1.00 97.50 212 SER A CA 1
ATOM 1652 C C . SER A 1 212 ? 1.232 10.311 7.517 1.00 97.50 212 SER A C 1
ATOM 1654 O O . SER A 1 212 ? 2.265 9.759 7.901 1.00 97.50 212 SER A O 1
ATOM 1656 N N . PHE A 1 213 ? 0.421 9.743 6.626 1.00 97.12 213 PHE A N 1
ATOM 1657 C CA . PHE A 1 213 ? 0.713 8.447 6.022 1.00 97.12 213 PHE A CA 1
ATOM 1658 C C . PHE A 1 213 ? 2.033 8.460 5.241 1.00 97.12 213 PHE A C 1
ATOM 1660 O O . PHE A 1 213 ? 2.839 7.540 5.359 1.00 97.12 213 PHE A O 1
ATOM 1667 N N . GLU A 1 214 ? 2.278 9.533 4.491 1.00 96.62 214 GLU A N 1
ATOM 1668 C CA . GLU A 1 214 ? 3.484 9.725 3.689 1.00 96.62 214 GLU A CA 1
ATOM 1669 C C . GLU A 1 214 ? 4.728 9.805 4.575 1.00 96.62 214 GLU A C 1
ATOM 1671 O O . GLU A 1 214 ? 5.738 9.175 4.268 1.00 96.62 214 GLU A O 1
ATOM 1676 N N . SER A 1 215 ? 4.647 10.530 5.699 1.00 98.25 215 SER A N 1
ATOM 1677 C CA . SER A 1 215 ? 5.750 10.613 6.658 1.00 98.25 215 SER A CA 1
ATOM 1678 C C . SER A 1 215 ? 6.010 9.264 7.321 1.00 98.25 215 SER A C 1
ATOM 1680 O O . SER A 1 215 ? 7.170 8.882 7.443 1.00 98.25 215 SER A O 1
ATOM 1682 N N . TYR A 1 216 ? 4.956 8.531 7.690 1.00 98.31 216 TYR A N 1
ATOM 1683 C CA . TYR A 1 216 ? 5.079 7.203 8.290 1.00 98.31 216 TYR A CA 1
ATOM 1684 C C . TYR A 1 216 ? 5.748 6.206 7.329 1.00 98.31 216 TYR A C 1
ATOM 1686 O O . TYR A 1 216 ? 6.653 5.470 7.717 1.00 98.31 216 TYR A O 1
ATOM 1694 N N . ILE A 1 217 ? 5.351 6.199 6.050 1.00 97.88 217 ILE A N 1
ATOM 1695 C CA . ILE A 1 217 ? 6.010 5.370 5.029 1.00 97.88 217 ILE A CA 1
ATOM 1696 C C . ILE A 1 217 ? 7.472 5.776 4.848 1.00 97.88 217 ILE A C 1
ATOM 1698 O O . ILE A 1 217 ? 8.335 4.899 4.789 1.00 97.88 217 ILE A O 1
ATOM 1702 N N . ALA A 1 218 ? 7.756 7.076 4.740 1.00 97.81 218 ALA A N 1
ATOM 1703 C CA . ALA A 1 218 ? 9.118 7.547 4.531 1.00 97.81 218 ALA A CA 1
ATOM 1704 C C . ALA A 1 218 ? 10.037 7.089 5.670 1.00 97.81 218 ALA A C 1
ATOM 1706 O O . ALA A 1 218 ? 11.060 6.464 5.416 1.00 97.81 218 ALA A O 1
ATOM 1707 N N . GLU A 1 219 ? 9.621 7.311 6.917 1.00 97.88 219 GLU A N 1
ATOM 1708 C CA . GLU A 1 219 ? 10.396 6.973 8.110 1.00 97.88 219 GLU A CA 1
ATOM 1709 C C . GLU A 1 219 ? 10.607 5.465 8.288 1.00 97.88 219 GLU A C 1
ATOM 1711 O O . GLU A 1 219 ? 11.705 5.029 8.631 1.00 97.88 219 GLU A O 1
ATOM 1716 N N . HIS A 1 220 ? 9.567 4.658 8.064 1.00 97.12 220 HIS A N 1
ATOM 1717 C CA . HIS A 1 220 ? 9.589 3.246 8.449 1.00 97.12 220 HIS A CA 1
ATOM 1718 C C . HIS A 1 220 ? 9.813 2.266 7.297 1.00 97.12 220 HIS A C 1
ATOM 1720 O O . HIS A 1 220 ? 10.031 1.081 7.553 1.00 97.12 220 HIS A O 1
ATOM 1726 N N . ILE A 1 221 ? 9.741 2.722 6.044 1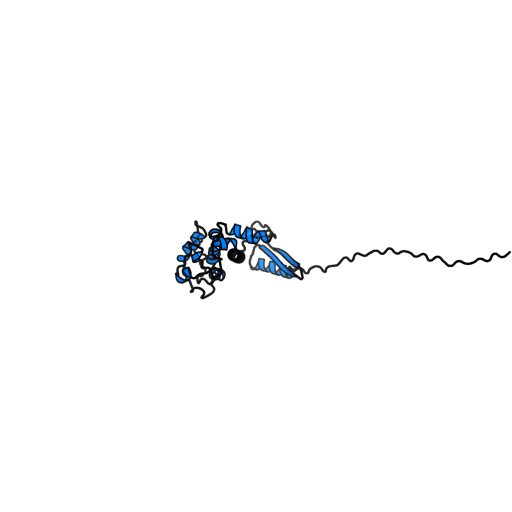.00 97.25 221 ILE A N 1
ATOM 1727 C CA . ILE A 1 221 ? 9.946 1.870 4.868 1.00 97.25 221 ILE A CA 1
ATOM 1728 C C . ILE A 1 221 ? 11.064 2.409 3.985 1.00 97.25 221 ILE A C 1
ATOM 1730 O O . ILE A 1 221 ? 11.977 1.651 3.682 1.00 97.25 221 ILE A O 1
ATOM 1734 N N . PHE A 1 222 ? 11.020 3.676 3.567 1.00 96.25 222 PHE A N 1
ATOM 1735 C CA . PHE A 1 222 ? 12.005 4.186 2.606 1.00 96.25 222 PHE A CA 1
ATOM 1736 C C . PHE A 1 222 ? 13.368 4.449 3.245 1.00 96.25 222 PHE A C 1
ATOM 1738 O O . PHE A 1 222 ? 14.339 3.836 2.819 1.00 96.25 222 PHE A O 1
ATOM 1745 N N . THR A 1 223 ? 13.440 5.254 4.307 1.00 97.38 223 THR A N 1
ATOM 1746 C CA . THR A 1 223 ? 14.710 5.573 4.983 1.00 97.38 223 THR A CA 1
ATOM 1747 C C . THR A 1 223 ? 15.496 4.327 5.426 1.00 97.38 223 THR A C 1
ATOM 1749 O O . THR A 1 223 ? 16.709 4.322 5.265 1.00 97.38 223 THR A O 1
ATOM 1752 N N . PRO A 1 224 ? 14.877 3.248 5.954 1.00 96.69 224 PRO A N 1
ATOM 1753 C CA . PRO A 1 224 ? 15.619 2.040 6.330 1.00 96.69 224 PRO A CA 1
ATOM 1754 C C . PRO A 1 224 ? 16.090 1.165 5.156 1.00 96.69 224 PRO A C 1
ATOM 1756 O O . PRO A 1 224 ? 16.831 0.210 5.391 1.00 96.69 224 PRO A O 1
ATOM 1759 N N . LEU A 1 225 ? 15.595 1.405 3.937 1.00 93.44 225 LEU A N 1
ATOM 1760 C CA . LEU A 1 225 ? 15.942 0.643 2.730 1.00 93.44 225 LEU A CA 1
ATOM 1761 C C . LEU A 1 225 ? 16.956 1.362 1.826 1.00 93.44 225 LEU A C 1
ATOM 1763 O O . LEU A 1 225 ? 17.424 0.743 0.867 1.00 93.44 225 LEU A O 1
ATOM 1767 N N . GLU A 1 226 ? 17.272 2.626 2.117 1.00 82.44 226 GLU A N 1
ATOM 1768 C CA . GLU A 1 226 ? 18.399 3.366 1.526 1.00 82.44 226 GLU A CA 1
ATOM 1769 C C . GLU A 1 226 ? 19.739 2.952 2.155 1.00 82.44 226 GLU A C 1
ATOM 1771 O O . GLU A 1 226 ? 20.725 2.842 1.387 1.00 82.44 226 GLU A O 1
#

Sequence (226 aa):
MSISVHHAPPFLFLALLPYVYASQVSFFPPKKSLLTPKIDAYIISQLSQWNSSGLAVAVVKKEEGSWNVEFGSYGQAKATGAPVTPDTVFAIASDSKLFLSIAVGLLIKNESLAAQRGETLRWDTKIATLLPEWGLMDPEMQRGVTIQDMLSHRTGMPPHDYSGYARVGGVPEMISTLRFLRPAAALRERYQYNNLMYETLSHLPPTLLNQSFESYIAEHIFTPLE